Protein AF-A0AAU5J067-F1 (afdb_monomer)

Mean predicted aligned error: 19.92 Å

Nearest PDB structures (foldseek):
  2odu-assembly1_A  TM=4.644E-01  e=1.329E+00  Homo sapiens
  2odv-assembly1_A  TM=4.220E-01  e=1.706E+00  Homo sapiens
  6z6f-assembly1_C  TM=4.581E-01  e=5.580E+00  Saccharomyces cerevisiae S288C

Secondary structure (DSSP, 8-state):
----------------------PPPPPP--PPTT-----PPPS----------------------------------TT-TT-PPPP----------GGG-----------HHHHHHHHHHHHHTTS-HHHHHHHHHHHHTTSHHHHHHHHHHHHHHHHHHHHHHHHHHHHHHHHHHHHHHHTTT---TTHHHHHHHHHHHHHHHHHHHHHHHHHHHT--

Structure (mmCIF, N/CA/C/O backbone):
data_AF-A0AAU5J067-F1
#
_entry.id   AF-A0AAU5J067-F1
#
loop_
_atom_site.group_PDB
_atom_site.id
_atom_site.type_symbol
_atom_site.label_atom_id
_atom_site.label_alt_id
_atom_site.label_comp_id
_atom_site.label_asym_id
_atom_site.label_entity_id
_atom_site.label_seq_id
_atom_site.pdbx_PDB_ins_code
_atom_site.Cartn_x
_atom_site.Cartn_y
_atom_site.Cartn_z
_atom_site.occupancy
_atom_site.B_iso_or_equiv
_atom_site.auth_seq_id
_atom_site.auth_comp_id
_atom_site.auth_asym_id
_atom_site.auth_atom_id
_atom_site.pdbx_PDB_model_num
ATOM 1 N N . MET A 1 1 ? 21.630 74.083 -11.039 1.00 38.56 1 MET A N 1
ATOM 2 C CA . MET A 1 1 ? 22.911 73.346 -11.041 1.00 38.56 1 MET A CA 1
ATOM 3 C C . MET A 1 1 ? 22.807 72.285 -12.134 1.00 38.56 1 MET A C 1
ATOM 5 O O . MET A 1 1 ? 22.030 71.362 -11.968 1.00 38.56 1 MET A O 1
ATOM 9 N N . THR A 1 2 ? 23.184 72.590 -13.380 1.00 40.00 2 THR A N 1
ATOM 10 C CA . THR A 1 2 ? 24.555 72.515 -13.956 1.00 40.00 2 THR A CA 1
ATOM 11 C C . THR A 1 2 ? 25.007 71.088 -14.310 1.00 40.00 2 THR A C 1
ATOM 13 O O . THR A 1 2 ? 25.675 70.440 -13.515 1.00 40.00 2 THR A O 1
ATOM 16 N N . ASN A 1 3 ? 24.707 70.661 -15.545 1.00 40.72 3 ASN A N 1
ATOM 17 C CA . ASN A 1 3 ? 25.615 69.837 -16.375 1.00 40.72 3 ASN A CA 1
ATOM 18 C C . ASN A 1 3 ? 26.847 70.708 -16.749 1.00 40.72 3 ASN A C 1
ATOM 20 O O . ASN A 1 3 ? 26.652 71.932 -16.768 1.00 40.72 3 ASN A O 1
ATOM 24 N N . PRO A 1 4 ? 28.073 70.195 -17.053 1.00 42.50 4 PRO A N 1
ATOM 25 C CA . PRO A 1 4 ? 28.378 69.198 -18.113 1.00 42.50 4 PRO A CA 1
ATOM 26 C C . PRO A 1 4 ? 29.590 68.253 -17.750 1.00 42.50 4 PRO A C 1
ATOM 28 O O .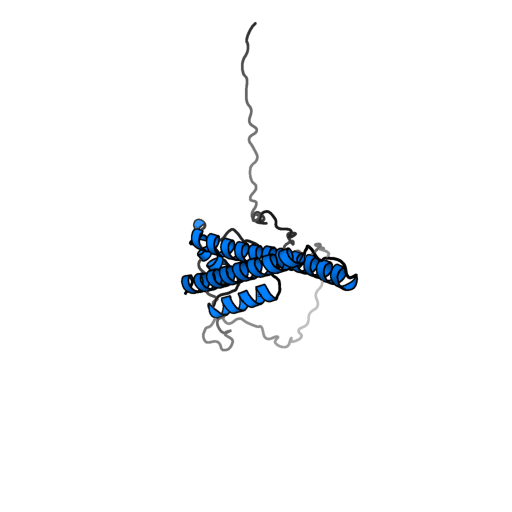 PRO A 1 4 ? 29.769 68.022 -16.563 1.00 42.50 4 PRO A O 1
ATOM 31 N N . LEU A 1 5 ? 30.446 67.627 -18.600 1.00 33.06 5 LEU A N 1
ATOM 32 C CA . LEU A 1 5 ? 30.690 67.612 -20.068 1.00 33.06 5 LEU A CA 1
ATOM 33 C C . LEU A 1 5 ? 31.441 66.323 -20.558 1.00 33.06 5 LEU A C 1
ATOM 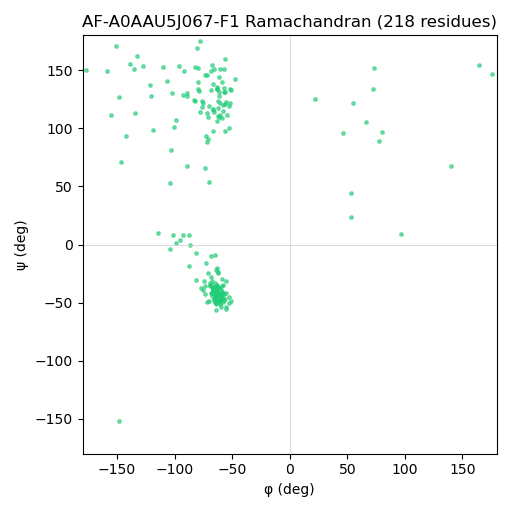35 O O . LEU A 1 5 ? 32.268 65.780 -19.841 1.00 33.06 5 LEU A O 1
ATOM 39 N N . GLN A 1 6 ? 31.160 65.893 -21.800 1.00 37.38 6 GLN A N 1
ATOM 40 C CA . GLN A 1 6 ? 31.963 65.157 -22.824 1.00 37.38 6 GLN A CA 1
ATOM 41 C C . GLN A 1 6 ? 33.211 64.272 -22.504 1.00 37.38 6 GLN A C 1
ATOM 43 O O . GLN A 1 6 ? 34.259 64.758 -22.104 1.00 37.38 6 GLN A O 1
ATOM 48 N N . ASN A 1 7 ? 33.135 63.008 -22.964 1.00 34.06 7 ASN A N 1
ATOM 49 C CA . ASN A 1 7 ? 33.821 62.426 -24.152 1.00 34.06 7 ASN A CA 1
ATOM 50 C C . ASN A 1 7 ? 35.370 62.490 -24.330 1.00 34.06 7 ASN A C 1
ATOM 52 O O . ASN A 1 7 ? 35.912 63.575 -24.508 1.00 34.06 7 ASN A O 1
ATOM 56 N N . ARG A 1 8 ? 36.023 61.313 -24.468 1.00 29.25 8 ARG A N 1
ATOM 57 C CA . ARG A 1 8 ? 37.216 60.913 -25.292 1.00 29.25 8 ARG A CA 1
ATOM 58 C C . ARG A 1 8 ? 37.741 59.562 -24.751 1.00 29.25 8 ARG A C 1
ATOM 60 O O . ARG A 1 8 ? 37.591 59.331 -23.562 1.00 29.25 8 ARG A O 1
ATOM 67 N N . THR A 1 9 ? 38.437 58.644 -25.425 1.00 31.53 9 THR A N 1
ATOM 68 C CA . THR A 1 9 ? 38.798 58.267 -26.809 1.00 31.53 9 THR A CA 1
ATOM 69 C C . THR A 1 9 ? 39.617 56.961 -26.639 1.00 31.53 9 THR A C 1
ATOM 71 O O . THR A 1 9 ? 40.248 56.778 -25.600 1.00 31.53 9 THR A O 1
ATOM 74 N N . THR A 1 10 ? 39.588 56.054 -27.617 1.00 36.59 10 THR A N 1
ATOM 75 C CA . THR A 1 10 ? 40.285 54.744 -27.660 1.00 36.59 10 THR A CA 1
ATOM 76 C C . THR A 1 10 ? 41.821 54.848 -27.466 1.00 36.59 10 THR A C 1
ATOM 78 O O . THR A 1 10 ? 42.371 55.930 -27.686 1.00 36.59 10 THR A O 1
ATOM 81 N N . PRO A 1 11 ? 42.533 53.763 -27.079 1.00 40.25 11 PRO A N 1
ATOM 82 C CA . PRO A 1 11 ? 42.899 52.749 -28.077 1.00 40.25 11 PRO A CA 1
ATOM 83 C C . PRO A 1 11 ? 42.780 51.277 -27.635 1.00 40.25 11 PRO A C 1
ATOM 85 O O . PRO A 1 11 ? 42.864 50.917 -26.463 1.00 40.25 11 PRO A O 1
ATOM 88 N N . GLU A 1 12 ? 42.612 50.444 -28.653 1.00 40.41 12 GLU A N 1
ATOM 89 C CA . GLU A 1 12 ? 42.837 48.999 -28.689 1.00 40.41 12 GLU A CA 1
ATOM 90 C C . GLU A 1 12 ? 44.350 48.688 -28.668 1.00 40.41 12 GLU A C 1
ATOM 92 O O . GLU A 1 12 ? 45.124 49.449 -29.256 1.00 40.41 12 GLU A O 1
ATOM 97 N N . PRO A 1 13 ? 44.794 47.587 -28.037 1.00 41.59 13 PRO A N 1
ATOM 98 C CA . PRO A 1 13 ? 46.050 46.934 -28.365 1.00 41.59 13 PRO A CA 1
ATOM 99 C C . PRO A 1 13 ? 45.775 45.729 -29.275 1.00 41.59 13 PRO A C 1
ATOM 101 O O . PRO A 1 13 ? 45.259 44.704 -28.828 1.00 41.59 13 PRO A O 1
ATOM 104 N N . ASP A 1 14 ? 46.122 45.874 -30.550 1.00 34.81 14 ASP A N 1
ATOM 105 C CA . ASP A 1 14 ? 46.238 44.757 -31.488 1.00 34.81 14 ASP A CA 1
ATOM 106 C C . ASP A 1 14 ? 47.601 44.047 -31.295 1.00 34.81 14 ASP A C 1
ATOM 108 O O . ASP A 1 14 ? 48.483 44.593 -30.625 1.00 34.81 14 ASP A O 1
ATOM 112 N N . HIS A 1 15 ? 47.777 42.869 -31.910 1.00 34.34 15 HIS A N 1
ATOM 113 C CA . HIS A 1 15 ? 48.863 41.887 -31.690 1.00 34.34 15 HIS A CA 1
ATOM 114 C C . HIS A 1 15 ? 48.793 41.104 -30.348 1.00 34.34 15 HIS A C 1
ATOM 116 O O . HIS A 1 15 ? 48.573 41.660 -29.279 1.00 34.34 15 HIS A O 1
ATOM 122 N N . ASP A 1 16 ? 48.963 39.774 -30.318 1.00 31.48 16 ASP A N 1
ATOM 123 C CA . ASP A 1 16 ? 49.884 38.995 -31.157 1.00 31.48 16 ASP A CA 1
ATOM 124 C C . ASP A 1 16 ? 49.351 37.730 -31.857 1.00 31.48 16 ASP A C 1
ATOM 126 O O . ASP A 1 16 ? 48.338 37.120 -31.515 1.00 31.48 16 ASP A O 1
ATOM 130 N N . THR A 1 17 ? 50.129 37.330 -32.866 1.00 41.62 17 THR A N 1
ATOM 131 C CA . THR A 1 17 ? 49.863 36.231 -33.804 1.00 41.62 17 THR A CA 1
ATOM 132 C C . THR A 1 17 ? 50.258 34.862 -33.222 1.00 41.62 17 THR A C 1
ATOM 134 O O . THR A 1 17 ? 51.232 34.751 -32.486 1.00 41.62 17 THR A O 1
ATOM 137 N N . ASN A 1 18 ? 49.594 33.794 -33.680 1.00 41.56 18 ASN A N 1
ATOM 138 C CA . ASN A 1 18 ? 49.980 32.378 -33.541 1.00 41.56 18 ASN A CA 1
ATOM 139 C C . ASN A 1 18 ? 49.996 31.760 -32.127 1.00 41.56 18 ASN A C 1
ATOM 141 O O . ASN A 1 18 ? 50.973 31.809 -31.383 1.00 41.56 18 ASN A O 1
ATOM 145 N N . SER A 1 19 ? 48.983 30.934 -31.859 1.00 35.19 19 SER A N 1
ATOM 146 C CA . SER A 1 19 ? 49.145 29.744 -31.016 1.00 35.19 19 SER A CA 1
ATOM 147 C C . SER A 1 19 ? 48.314 28.588 -31.562 1.00 35.19 19 SER A C 1
ATOM 149 O O . SER A 1 19 ? 47.139 28.421 -31.237 1.00 35.19 19 SER A O 1
ATOM 151 N N . ILE A 1 20 ? 48.953 27.762 -32.395 1.00 47.00 20 ILE A N 1
ATOM 152 C CA . ILE A 1 20 ? 48.431 26.446 -32.774 1.00 47.00 20 ILE A CA 1
ATOM 153 C C . ILE A 1 20 ? 48.564 25.543 -31.543 1.00 47.00 20 ILE A C 1
ATOM 155 O O . ILE A 1 20 ? 49.570 24.863 -31.361 1.00 47.00 20 ILE A O 1
ATOM 159 N N . SER A 1 21 ? 47.552 25.548 -30.678 1.00 39.72 21 SER A N 1
ATOM 160 C CA . SER A 1 21 ? 47.453 24.581 -29.588 1.00 39.72 21 SER A CA 1
ATOM 161 C C . SER A 1 21 ? 46.468 23.487 -29.974 1.00 39.72 21 SER A C 1
ATOM 163 O O . SER A 1 21 ? 45.253 23.654 -29.874 1.00 39.72 21 SER A O 1
ATOM 165 N N . GLY A 1 22 ? 47.005 22.336 -30.385 1.00 47.91 22 GLY A N 1
ATOM 166 C CA . GLY A 1 22 ? 46.276 21.066 -30.435 1.00 47.91 22 GLY A CA 1
ATOM 167 C C . GLY A 1 22 ? 45.979 20.541 -29.025 1.00 47.91 22 GLY A C 1
ATOM 168 O O . GLY A 1 22 ? 46.360 19.426 -28.682 1.00 47.91 22 GLY A O 1
ATOM 169 N N . GLY A 1 23 ? 45.356 21.368 -28.184 1.00 37.53 23 GLY A N 1
ATOM 170 C CA . GLY A 1 23 ? 45.014 21.047 -26.806 1.00 37.53 23 GLY A CA 1
ATOM 171 C C . GLY A 1 23 ? 43.704 20.271 -26.734 1.00 37.53 23 GLY A C 1
ATOM 172 O O . GLY A 1 23 ? 42.667 20.740 -27.203 1.00 37.53 23 GLY A O 1
ATOM 173 N N . ALA A 1 24 ? 43.731 19.089 -26.117 1.00 39.72 24 ALA A N 1
ATOM 174 C CA . ALA A 1 24 ? 42.526 18.304 -25.881 1.00 39.72 24 ALA A CA 1
ATOM 175 C C . ALA A 1 24 ? 41.504 19.109 -25.055 1.00 39.72 24 ALA A C 1
ATOM 177 O O . ALA A 1 24 ? 41.775 19.513 -23.921 1.00 39.72 24 ALA A O 1
ATOM 178 N N . SER A 1 25 ? 40.311 19.330 -25.612 1.00 47.97 25 SER A N 1
ATOM 179 C CA . SER A 1 25 ? 39.237 20.040 -24.918 1.00 47.97 25 SER A CA 1
ATOM 180 C C . SER A 1 25 ? 38.742 19.219 -23.726 1.00 47.97 25 SER A C 1
ATOM 182 O O . SER A 1 25 ? 38.173 18.137 -23.905 1.00 47.97 25 SER A O 1
ATOM 184 N N . TRP A 1 26 ? 38.910 19.741 -22.512 1.00 38.22 26 TRP A N 1
ATOM 185 C CA . TRP A 1 26 ? 38.398 19.102 -21.304 1.00 38.22 26 TRP A CA 1
ATOM 186 C C . TRP A 1 26 ? 36.869 19.003 -21.356 1.00 38.22 26 TRP A C 1
ATOM 188 O O . TRP A 1 26 ? 36.164 20.006 -21.487 1.00 38.22 26 TRP A O 1
ATOM 198 N N . CYS A 1 27 ? 36.336 17.787 -21.224 1.00 41.62 27 CYS A N 1
ATOM 199 C CA . CYS A 1 27 ? 34.901 17.601 -21.049 1.00 41.62 27 CYS A CA 1
ATOM 200 C C . CYS A 1 27 ? 34.491 18.112 -19.663 1.00 41.62 27 CYS A C 1
ATOM 202 O O . CYS A 1 27 ? 34.952 17.602 -18.645 1.00 41.62 27 CYS A O 1
ATOM 204 N N . LYS A 1 28 ? 33.602 19.110 -19.639 1.00 40.91 28 LYS A N 1
ATOM 205 C CA . LYS A 1 28 ? 33.027 19.696 -18.421 1.00 40.91 28 LYS A CA 1
ATOM 206 C C . LYS A 1 28 ? 32.442 18.597 -17.524 1.00 40.91 28 LYS A C 1
ATOM 208 O O . LYS A 1 28 ? 31.554 17.865 -17.957 1.00 40.91 28 LYS A O 1
ATOM 213 N N . SER A 1 29 ? 32.932 18.496 -16.290 1.00 47.94 29 SER A N 1
ATOM 214 C CA . SER A 1 29 ? 32.553 17.463 -15.322 1.00 47.94 29 SER A CA 1
ATOM 215 C C . SER A 1 29 ? 31.049 17.499 -15.025 1.00 47.94 29 SER A C 1
ATOM 217 O O . SER A 1 29 ? 30.571 18.417 -14.362 1.00 47.94 29 SER A O 1
ATOM 219 N N . ILE A 1 30 ? 30.292 16.500 -15.491 1.00 51.81 30 ILE A N 1
ATOM 220 C CA . ILE A 1 30 ? 28.853 16.377 -15.204 1.00 51.81 30 ILE A CA 1
ATOM 221 C C . ILE A 1 30 ? 28.664 15.565 -13.917 1.00 51.81 30 ILE A C 1
ATOM 223 O O . ILE A 1 30 ? 28.163 14.443 -13.932 1.00 51.81 30 ILE A O 1
ATOM 227 N N . ALA A 1 31 ? 29.078 16.136 -12.786 1.00 50.53 31 ALA A N 1
ATOM 228 C CA . ALA A 1 31 ? 28.563 15.693 -11.496 1.00 50.53 31 ALA A CA 1
ATOM 229 C C . ALA A 1 31 ? 27.130 16.246 -11.355 1.00 50.53 31 ALA A C 1
ATOM 231 O O . ALA A 1 31 ? 26.953 17.463 -11.463 1.00 50.53 31 ALA A O 1
ATOM 232 N N . PRO A 1 32 ? 26.092 15.411 -11.161 1.00 49.91 32 PRO A N 1
ATOM 233 C CA . PRO A 1 32 ? 24.756 15.926 -10.894 1.00 49.91 32 PRO A CA 1
ATOM 234 C C . PRO A 1 32 ? 24.729 16.654 -9.542 1.00 49.91 32 PRO A C 1
ATOM 236 O O . PRO A 1 32 ? 25.484 16.317 -8.625 1.00 49.91 32 PRO A O 1
ATOM 239 N N . VAL A 1 33 ? 23.846 17.648 -9.415 1.00 46.59 33 VAL A N 1
ATOM 240 C CA . VAL A 1 33 ? 23.614 18.365 -8.152 1.00 46.59 33 VAL A CA 1
ATOM 241 C C . VAL A 1 33 ? 23.239 17.345 -7.071 1.00 46.59 33 VAL A C 1
ATOM 243 O O . VAL A 1 33 ? 22.271 16.607 -7.235 1.00 46.59 33 VAL A O 1
ATOM 246 N N . GLY A 1 34 ? 24.029 17.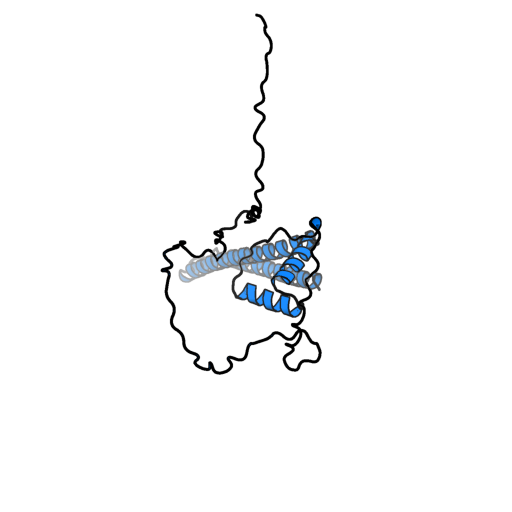284 -5.994 1.00 49.56 34 GLY A N 1
ATOM 247 C CA . GLY A 1 34 ? 23.885 16.290 -4.920 1.00 49.56 34 GLY A CA 1
ATOM 248 C C . GLY A 1 34 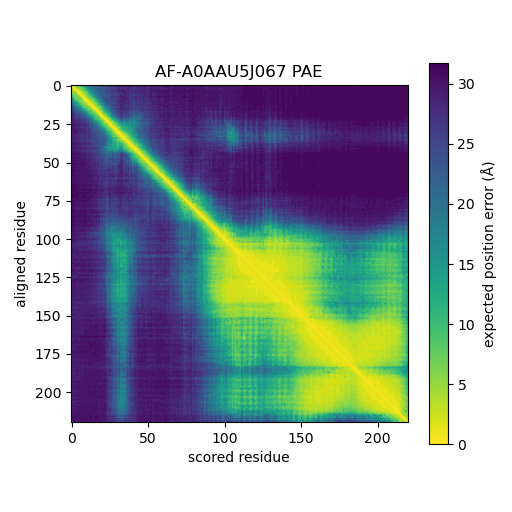? 24.784 15.047 -5.027 1.00 49.56 34 GLY A C 1
ATOM 249 O O . GLY A 1 34 ? 24.586 14.104 -4.266 1.00 49.56 34 GLY A O 1
ATOM 250 N N . SER A 1 35 ? 25.760 15.009 -5.943 1.00 49.44 35 SER A N 1
ATOM 251 C CA . SER A 1 35 ? 26.727 13.903 -6.032 1.00 49.44 35 SER A CA 1
ATOM 252 C C . SER A 1 35 ? 27.976 14.129 -5.172 1.00 49.44 35 SER A C 1
ATOM 254 O O . SER A 1 35 ? 28.665 15.135 -5.319 1.00 49.44 35 SER A O 1
ATOM 256 N N . ASN A 1 36 ? 28.316 13.147 -4.331 1.00 52.38 36 ASN A N 1
ATOM 257 C CA . ASN A 1 36 ? 29.467 13.190 -3.413 1.00 52.38 36 ASN A CA 1
ATOM 258 C C . ASN A 1 36 ? 30.746 12.569 -4.021 1.00 52.38 36 ASN A C 1
ATOM 260 O O . ASN A 1 36 ? 31.713 12.319 -3.303 1.00 52.38 36 ASN A O 1
ATOM 264 N N . ALA A 1 37 ? 30.736 12.222 -5.310 1.00 48.62 37 ALA A N 1
ATOM 265 C CA . ALA A 1 37 ? 31.830 11.494 -5.946 1.00 48.62 37 ALA A CA 1
ATOM 266 C C . ALA A 1 37 ? 33.012 12.424 -6.273 1.00 48.62 37 ALA A C 1
ATOM 268 O O . ALA A 1 37 ? 32.911 13.286 -7.146 1.00 48.62 37 ALA A O 1
ATOM 269 N N . LEU A 1 38 ? 34.150 12.207 -5.607 1.00 42.06 38 LEU A N 1
ATOM 270 C CA . LEU A 1 38 ? 35.435 12.786 -6.003 1.00 42.06 38 LEU A CA 1
ATOM 271 C C . LEU A 1 38 ? 35.810 12.291 -7.407 1.00 42.06 38 LEU A C 1
ATOM 273 O O . LEU A 1 38 ? 35.831 11.088 -7.663 1.00 42.06 38 LEU A O 1
ATOM 277 N N . ALA A 1 39 ? 36.120 13.218 -8.313 1.00 46.31 39 ALA A N 1
ATOM 278 C CA . ALA A 1 39 ? 36.578 12.879 -9.653 1.00 46.31 39 ALA A CA 1
ATOM 279 C C . ALA A 1 39 ? 37.998 12.293 -9.593 1.00 46.31 39 ALA A C 1
ATOM 281 O O . ALA A 1 39 ? 38.959 13.008 -9.312 1.00 46.31 39 ALA A O 1
ATOM 282 N N . SER A 1 40 ? 38.138 10.994 -9.861 1.00 39.78 40 SER A N 1
ATOM 283 C CA . SER A 1 40 ? 39.449 10.355 -10.001 1.00 39.78 40 SER A CA 1
ATOM 284 C C . SER A 1 40 ? 40.160 10.860 -11.268 1.00 39.78 40 SER A C 1
ATOM 286 O O . SER A 1 40 ? 39.533 10.881 -12.332 1.00 39.78 40 SER A O 1
ATOM 288 N N . PRO A 1 41 ? 41.453 11.236 -11.205 1.00 41.06 41 PRO A N 1
ATOM 289 C CA . PRO A 1 41 ? 42.240 11.531 -12.400 1.00 41.06 41 PRO A CA 1
ATOM 290 C C . PRO A 1 41 ? 42.341 10.310 -13.323 1.00 41.06 41 PRO A C 1
ATOM 292 O O . PRO A 1 41 ? 42.319 9.168 -12.860 1.00 41.06 41 PRO A O 1
ATOM 295 N N . ALA A 1 42 ? 42.484 10.544 -14.628 1.00 36.62 42 ALA A N 1
ATOM 296 C CA . ALA A 1 42 ? 42.674 9.466 -15.595 1.00 36.62 42 ALA A CA 1
ATOM 297 C C . ALA A 1 42 ? 43.994 8.706 -15.320 1.00 36.62 42 ALA A C 1
ATOM 299 O O . ALA A 1 42 ? 45.029 9.347 -15.117 1.00 36.62 42 ALA A O 1
ATOM 300 N N . PRO A 1 43 ? 43.995 7.360 -15.321 1.00 37.72 43 PRO A N 1
ATOM 301 C CA . PRO A 1 43 ? 45.205 6.585 -15.074 1.00 37.72 43 PRO A CA 1
ATOM 302 C C . PRO A 1 43 ? 46.114 6.597 -16.309 1.00 37.72 43 PRO A C 1
ATOM 304 O O . PRO A 1 43 ? 45.734 6.084 -17.360 1.00 37.72 43 PRO A O 1
ATOM 307 N N . GLY A 1 44 ? 47.327 7.144 -16.174 1.00 43.41 44 GLY A N 1
ATOM 308 C CA . GLY A 1 44 ? 48.365 7.029 -17.206 1.00 43.41 44 GLY A CA 1
ATOM 309 C C . GLY A 1 44 ? 49.210 8.278 -17.452 1.00 43.41 44 GLY A C 1
ATOM 310 O O . GLY A 1 44 ? 49.173 8.825 -18.548 1.00 43.41 44 GLY A O 1
ATOM 311 N N . VAL A 1 45 ? 50.036 8.679 -16.480 1.00 34.94 45 VAL A N 1
ATOM 312 C CA . VAL A 1 45 ? 51.267 9.445 -16.752 1.00 34.94 45 VAL A CA 1
ATOM 313 C C . VAL A 1 45 ? 52.393 8.829 -15.924 1.00 34.94 45 VAL A C 1
ATOM 315 O O . VAL A 1 45 ? 52.353 8.863 -14.695 1.00 34.94 45 VAL A O 1
ATOM 318 N N . ALA A 1 46 ? 53.373 8.223 -16.597 1.00 39.59 46 ALA A N 1
ATOM 319 C CA . ALA A 1 46 ? 54.592 7.733 -15.960 1.00 39.59 46 ALA A CA 1
ATOM 320 C C . ALA A 1 46 ? 55.507 8.913 -15.588 1.00 39.59 46 ALA A C 1
ATOM 322 O O . ALA A 1 46 ? 55.533 9.933 -16.277 1.00 39.59 46 ALA A O 1
ATOM 323 N N . GLY A 1 47 ? 56.229 8.792 -14.476 1.00 33.88 47 GLY A N 1
ATOM 324 C CA . GLY A 1 47 ? 57.015 9.892 -13.921 1.00 33.88 47 GLY A CA 1
ATOM 325 C C . GLY A 1 47 ? 58.364 10.133 -14.607 1.00 33.88 47 GLY A C 1
ATOM 326 O O . GLY A 1 47 ? 59.008 9.199 -15.071 1.00 33.88 47 GLY A O 1
ATOM 327 N N . ALA A 1 48 ? 58.795 11.396 -14.543 1.00 34.47 48 ALA A N 1
ATOM 328 C CA . ALA A 1 48 ? 60.174 11.891 -14.620 1.00 34.47 48 ALA A CA 1
ATOM 329 C C . ALA A 1 48 ? 61.086 11.335 -15.733 1.00 34.47 48 ALA A C 1
ATOM 331 O O . ALA A 1 48 ? 61.827 10.368 -15.553 1.00 34.47 48 ALA A O 1
ATOM 332 N N . ASP A 1 49 ? 61.134 12.096 -16.823 1.00 37.22 49 ASP A N 1
ATOM 333 C CA . ASP A 1 49 ? 62.166 12.037 -17.852 1.00 37.22 49 ASP A CA 1
ATOM 334 C C . ASP A 1 49 ? 63.594 12.133 -17.264 1.00 37.22 49 ASP A C 1
ATOM 336 O O . ASP A 1 49 ? 63.880 12.975 -16.403 1.00 37.22 49 ASP A O 1
ATOM 340 N N . ARG A 1 50 ? 64.500 11.261 -17.723 1.00 36.06 50 ARG A N 1
ATOM 341 C CA . ARG A 1 50 ? 65.930 11.249 -17.361 1.00 36.06 50 ARG A CA 1
ATOM 342 C C . ARG A 1 50 ? 66.792 10.772 -18.529 1.00 36.06 50 ARG A C 1
ATOM 344 O O . ARG A 1 50 ? 67.412 9.710 -18.477 1.00 36.06 50 ARG A O 1
ATOM 351 N N . HIS A 1 51 ? 66.913 11.603 -19.558 1.00 35.66 51 HIS A N 1
ATOM 352 C CA . HIS A 1 51 ? 68.002 11.476 -20.525 1.00 35.66 51 HIS A CA 1
ATOM 353 C C . HIS A 1 51 ? 69.378 11.492 -19.828 1.00 35.66 51 HIS A C 1
ATOM 355 O O . HIS A 1 51 ? 69.737 12.475 -19.172 1.00 35.66 51 HIS A O 1
ATOM 361 N N . ARG A 1 52 ? 70.197 10.445 -20.017 1.00 34.38 52 ARG A N 1
ATOM 362 C CA . ARG A 1 52 ? 71.650 10.524 -19.789 1.00 34.38 52 ARG A CA 1
ATOM 363 C C . ARG A 1 52 ? 72.447 9.487 -20.589 1.00 34.38 52 ARG A C 1
ATOM 365 O O . ARG A 1 52 ? 72.480 8.323 -20.222 1.00 34.38 52 ARG A O 1
ATOM 372 N N . GLY A 1 53 ? 73.204 9.988 -21.566 1.00 33.34 53 GLY A N 1
ATOM 373 C CA . GLY A 1 53 ? 74.533 9.473 -21.915 1.00 33.34 53 GLY A CA 1
ATOM 374 C C . GLY A 1 53 ? 74.607 8.221 -22.790 1.00 33.34 53 GLY A C 1
ATOM 375 O O . GLY A 1 53 ? 74.668 7.109 -22.281 1.00 33.34 53 GLY A O 1
ATOM 376 N N . ALA A 1 54 ? 74.783 8.425 -24.095 1.00 38.56 54 ALA A N 1
ATOM 377 C CA . ALA A 1 54 ? 75.512 7.469 -24.925 1.00 38.56 54 ALA A CA 1
ATOM 378 C C . ALA A 1 54 ? 77.032 7.671 -24.744 1.00 38.56 54 ALA A C 1
ATOM 380 O O . ALA A 1 54 ? 77.481 8.821 -24.729 1.00 38.56 54 ALA A O 1
ATOM 381 N N . PRO A 1 55 ? 77.837 6.600 -24.667 1.00 38.06 55 PRO A N 1
ATOM 382 C CA . PRO A 1 55 ? 79.239 6.618 -25.059 1.00 38.06 55 PRO A CA 1
ATOM 383 C C . PRO A 1 55 ? 79.413 6.093 -26.497 1.00 38.06 55 PRO A C 1
ATOM 385 O O . PRO A 1 55 ? 78.604 5.323 -27.010 1.00 38.06 55 PRO A O 1
ATOM 388 N N . ILE A 1 56 ? 80.478 6.547 -27.154 1.00 33.59 56 ILE A N 1
ATOM 389 C CA . ILE A 1 56 ? 80.808 6.307 -28.568 1.00 33.59 56 ILE A CA 1
ATOM 390 C C . ILE A 1 56 ? 82.029 5.371 -28.659 1.00 33.59 56 ILE A C 1
ATOM 392 O O . ILE A 1 56 ? 82.900 5.465 -27.795 1.00 33.59 56 ILE A O 1
ATOM 396 N N . ARG A 1 57 ? 82.141 4.609 -29.770 1.00 29.88 57 ARG A N 1
ATOM 397 C CA . ARG A 1 57 ? 83.313 3.805 -30.225 1.00 29.88 57 ARG A CA 1
ATOM 398 C C . ARG A 1 57 ? 83.597 2.507 -29.423 1.00 29.88 57 ARG A C 1
ATOM 400 O O . ARG A 1 57 ? 83.266 2.434 -28.250 1.00 29.88 57 ARG A O 1
ATOM 407 N N . GLN A 1 58 ? 84.195 1.448 -29.991 1.00 31.48 58 GLN A N 1
ATOM 408 C CA . GLN A 1 58 ? 84.779 1.259 -31.336 1.00 31.48 58 GLN A CA 1
ATOM 409 C C . GLN A 1 58 ? 84.712 -0.213 -31.810 1.00 31.48 58 GLN A C 1
ATOM 411 O O . GLN A 1 58 ? 84.376 -1.101 -31.036 1.00 31.48 58 GLN A O 1
ATOM 416 N N . ASP A 1 59 ? 85.050 -0.423 -33.082 1.00 37.34 59 ASP A N 1
ATOM 417 C CA . ASP A 1 59 ? 84.995 -1.658 -33.881 1.00 37.34 59 ASP A CA 1
ATOM 418 C C . ASP A 1 59 ? 85.577 -2.940 -33.246 1.00 37.34 59 ASP A C 1
ATOM 420 O O . ASP A 1 59 ? 86.669 -2.926 -32.678 1.00 37.34 59 ASP A O 1
ATOM 424 N N . ALA A 1 60 ? 84.917 -4.078 -33.498 1.00 35.88 60 ALA A N 1
ATOM 425 C CA . ALA A 1 60 ? 85.547 -5.400 -33.538 1.00 35.88 60 ALA A CA 1
ATOM 426 C C . ALA A 1 60 ? 84.831 -6.307 -34.557 1.00 35.88 60 ALA A C 1
ATOM 428 O O . ALA A 1 60 ? 83.611 -6.465 -34.532 1.00 35.88 60 ALA A O 1
ATOM 429 N N . THR A 1 61 ? 85.606 -6.886 -35.470 1.00 42.19 61 THR A N 1
ATOM 430 C CA . THR A 1 61 ? 85.178 -7.871 -36.470 1.00 42.19 61 THR A CA 1
ATOM 431 C C . THR A 1 61 ? 85.067 -9.268 -35.865 1.00 42.19 61 THR A C 1
ATOM 433 O O . THR A 1 61 ? 86.031 -9.697 -35.245 1.00 42.19 61 THR A O 1
ATOM 436 N N . GLU A 1 62 ? 83.980 -9.996 -36.135 1.00 35.25 62 GLU A N 1
ATOM 437 C CA . GLU A 1 62 ? 83.978 -11.386 -36.645 1.00 35.25 62 GLU A CA 1
ATOM 438 C C . GLU A 1 62 ? 82.545 -11.935 -36.729 1.00 35.25 62 GLU A C 1
ATOM 440 O O . GLU A 1 62 ? 81.666 -11.563 -35.953 1.00 35.25 62 GLU A O 1
ATOM 445 N N . GLY A 1 63 ? 82.289 -12.797 -37.717 1.00 41.31 63 GLY A N 1
ATOM 446 C CA . GLY A 1 63 ? 80.975 -13.400 -37.921 1.00 41.31 63 GLY A CA 1
ATOM 447 C C . GLY A 1 63 ? 80.752 -14.603 -37.006 1.00 41.31 63 GLY A C 1
ATOM 448 O O . GLY A 1 63 ? 81.496 -15.577 -37.078 1.00 41.31 63 GLY A O 1
ATOM 449 N N . GLY A 1 64 ? 79.684 -14.565 -36.212 1.00 29.92 64 GLY A N 1
ATOM 450 C CA . GLY A 1 64 ? 79.105 -15.734 -35.552 1.00 29.92 64 GLY A CA 1
ATOM 451 C C . GLY A 1 64 ? 77.655 -15.896 -35.996 1.00 29.92 64 GLY A C 1
ATOM 452 O O . GLY A 1 64 ? 76.889 -14.935 -35.943 1.00 29.92 64 GLY A O 1
ATOM 453 N N . SER A 1 65 ? 77.278 -17.087 -36.462 1.00 39.78 65 SER A N 1
ATOM 454 C CA . SER A 1 65 ? 75.918 -17.354 -36.937 1.00 39.78 65 SER A CA 1
ATOM 455 C C . SER A 1 65 ? 74.914 -17.264 -35.788 1.00 39.78 65 SER A C 1
ATOM 457 O O . SER A 1 65 ? 74.929 -18.104 -34.887 1.00 39.78 65 SER A O 1
ATOM 459 N N . HIS A 1 66 ? 74.013 -16.284 -35.840 1.00 38.09 66 HIS A N 1
ATOM 460 C CA . HIS A 1 66 ? 72.801 -16.328 -35.028 1.00 38.09 66 HIS A CA 1
ATOM 461 C C . HIS A 1 66 ? 71.925 -17.491 -35.534 1.00 38.09 66 HIS A C 1
ATOM 463 O O . HIS A 1 66 ? 71.827 -17.670 -36.752 1.00 38.09 66 HIS A O 1
ATOM 469 N N . PRO A 1 67 ? 71.296 -18.297 -34.660 1.00 40.72 67 PRO A N 1
ATOM 470 C CA . PRO A 1 67 ? 70.179 -19.126 -35.098 1.00 40.72 67 PRO A CA 1
ATOM 471 C C . PRO A 1 67 ? 69.063 -18.204 -35.604 1.00 40.72 67 PRO A C 1
ATOM 473 O O . PRO A 1 67 ? 68.875 -17.128 -35.032 1.00 40.72 67 PRO A O 1
ATOM 476 N N . ASP A 1 68 ? 68.335 -18.622 -36.645 1.00 38.34 68 ASP A N 1
ATOM 477 C CA . ASP A 1 68 ? 67.180 -17.881 -37.169 1.00 38.34 68 ASP A CA 1
ATOM 478 C C . ASP A 1 68 ? 66.148 -17.661 -36.051 1.00 38.34 68 ASP A C 1
ATOM 480 O O . ASP A 1 68 ? 65.323 -18.526 -35.737 1.00 38.34 68 ASP A O 1
ATOM 484 N N . GLU A 1 69 ? 66.187 -16.475 -35.447 1.00 40.38 69 GLU A N 1
ATOM 485 C CA . GLU A 1 69 ? 65.066 -15.927 -34.704 1.00 40.38 69 GLU A CA 1
ATOM 486 C C . GLU A 1 69 ? 63.977 -15.663 -35.735 1.00 40.38 69 GLU A C 1
ATOM 488 O O . GLU A 1 69 ? 64.027 -14.669 -36.454 1.00 40.38 69 GLU A O 1
ATOM 493 N N . GLY A 1 70 ? 63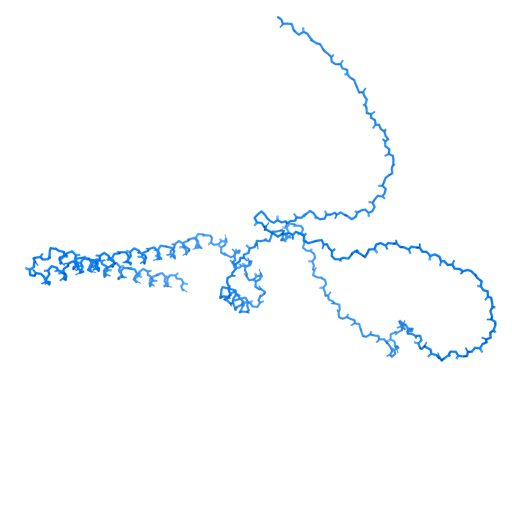.038 -16.606 -35.853 1.00 42.50 70 GLY A N 1
ATOM 494 C CA . GLY A 1 70 ? 61.989 -16.569 -36.862 1.00 42.50 70 GLY A CA 1
ATOM 495 C C . GLY A 1 70 ? 61.238 -15.245 -36.824 1.00 42.50 70 GLY A C 1
ATOM 496 O O . GLY A 1 70 ? 60.359 -15.050 -35.981 1.00 42.50 70 GLY A O 1
ATOM 497 N N . GLU A 1 71 ? 61.590 -14.346 -37.747 1.00 44.28 71 GLU A N 1
ATOM 498 C CA . GLU A 1 71 ? 60.933 -13.061 -37.910 1.00 44.28 71 GLU A CA 1
ATOM 499 C C . GLU A 1 71 ? 59.437 -13.321 -38.052 1.00 44.28 71 GLU A C 1
ATOM 501 O O . GLU A 1 71 ? 59.004 -14.004 -38.979 1.00 44.28 71 GLU A O 1
ATOM 506 N N . SER A 1 72 ? 58.627 -12.781 -37.143 1.00 49.91 72 SER A N 1
ATOM 507 C CA . SER A 1 72 ? 57.169 -12.867 -37.237 1.00 49.91 72 SER A CA 1
ATOM 508 C C . SER A 1 72 ? 56.664 -11.919 -38.333 1.00 49.91 72 SER A C 1
ATOM 510 O O . SER A 1 72 ? 55.972 -10.936 -38.054 1.00 49.91 72 SER A O 1
ATOM 512 N N . HIS A 1 73 ? 57.016 -12.196 -39.589 1.00 54.94 73 HIS A N 1
ATOM 513 C CA . HIS A 1 73 ? 56.540 -11.461 -40.749 1.00 54.94 73 HIS A CA 1
ATOM 514 C C . HIS A 1 73 ? 55.018 -11.613 -40.862 1.00 54.94 73 HIS A C 1
ATOM 516 O O . HIS A 1 73 ? 54.494 -12.684 -41.170 1.00 54.94 73 HIS A O 1
ATOM 522 N N . SER A 1 74 ? 54.283 -10.523 -40.614 1.00 55.56 74 SER A N 1
ATOM 523 C CA . SER A 1 74 ? 52.830 -10.502 -40.777 1.00 55.56 74 SER A CA 1
ATOM 524 C C . SER A 1 74 ? 52.480 -10.549 -42.264 1.00 55.56 74 SER A C 1
ATOM 526 O O . SER A 1 74 ? 52.384 -9.523 -42.939 1.00 55.56 74 SER A O 1
ATOM 528 N N . CYS A 1 75 ? 52.302 -11.757 -42.789 1.00 59.03 75 CYS A N 1
ATOM 529 C CA . CYS A 1 75 ? 51.876 -11.987 -44.158 1.00 59.03 75 CYS A CA 1
ATOM 530 C C . CYS A 1 75 ? 50.473 -11.395 -44.394 1.00 59.03 75 CYS A C 1
ATOM 532 O O . CYS A 1 75 ? 49.484 -11.834 -43.809 1.00 59.03 75 CYS A O 1
ATOM 534 N N . HIS A 1 76 ? 50.367 -10.415 -45.294 1.00 58.88 76 HIS A N 1
ATOM 535 C CA . HIS A 1 76 ? 49.081 -9.840 -45.716 1.00 58.88 76 HIS A CA 1
ATOM 536 C C . HIS A 1 76 ? 48.430 -10.592 -46.894 1.00 58.88 76 HIS A C 1
ATOM 538 O O . HIS A 1 76 ? 47.434 -10.128 -47.443 1.00 58.88 76 HIS A O 1
ATOM 544 N N . SER A 1 77 ? 48.978 -11.747 -47.290 1.00 64.25 77 SER A N 1
ATOM 545 C CA . SER A 1 77 ? 48.369 -12.621 -48.298 1.00 64.25 77 SER A CA 1
ATOM 546 C C . SER A 1 77 ? 47.232 -13.439 -47.684 1.00 64.25 77 SER A C 1
ATOM 548 O O . SER A 1 77 ? 47.411 -14.055 -46.632 1.00 64.25 77 SER A O 1
ATOM 550 N N . THR A 1 78 ? 46.079 -13.467 -48.355 1.00 59.41 78 THR A N 1
ATOM 551 C CA . THR A 1 78 ? 44.868 -14.190 -47.923 1.00 59.41 78 THR A CA 1
ATOM 552 C C . THR A 1 78 ? 45.060 -15.698 -47.836 1.00 59.41 78 THR A C 1
ATOM 554 O O . THR A 1 78 ? 44.370 -16.356 -47.063 1.00 59.41 78 THR A O 1
ATOM 557 N N . ASP A 1 79 ? 46.017 -16.224 -48.596 1.00 59.53 79 ASP A N 1
ATOM 558 C CA . ASP A 1 79 ? 46.208 -17.661 -48.799 1.00 59.53 79 ASP A CA 1
ATOM 559 C C . ASP A 1 79 ? 47.358 -18.206 -47.931 1.00 59.53 79 ASP A C 1
ATOM 561 O O . ASP A 1 79 ? 47.795 -19.346 -48.084 1.00 59.53 79 ASP A O 1
ATOM 565 N N . CYS A 1 80 ? 47.890 -17.383 -47.021 1.00 66.69 80 CYS A N 1
ATOM 566 C CA . CYS A 1 80 ? 49.005 -17.755 -46.165 1.00 66.69 80 CYS A CA 1
ATOM 567 C C . CYS A 1 80 ? 48.516 -18.415 -44.868 1.00 66.69 80 CYS A C 1
ATOM 569 O O . CYS A 1 80 ? 47.688 -17.866 -44.143 1.00 66.69 80 CYS A O 1
ATOM 571 N N . THR A 1 81 ? 49.082 -19.571 -44.520 1.00 60.19 81 THR A N 1
ATOM 572 C CA . THR A 1 81 ? 48.696 -20.384 -43.349 1.00 60.19 81 THR A CA 1
ATOM 573 C C . THR A 1 81 ? 48.944 -19.721 -41.989 1.00 60.19 81 THR A C 1
ATOM 575 O O . THR A 1 81 ? 48.478 -20.230 -40.974 1.00 60.19 81 THR A O 1
ATOM 578 N N . HIS A 1 82 ? 49.642 -18.582 -41.955 1.00 61.38 82 HIS A N 1
ATOM 579 C CA . HIS A 1 82 ? 49.848 -17.757 -40.758 1.00 61.38 82 HIS A CA 1
ATOM 580 C C . HIS A 1 82 ? 48.838 -16.598 -40.631 1.00 61.38 82 HIS A C 1
ATOM 582 O O . HIS A 1 82 ? 48.933 -15.794 -39.701 1.00 61.38 82 HIS A O 1
ATOM 588 N N . ALA A 1 83 ? 47.854 -16.500 -41.534 1.00 58.59 83 ALA A N 1
ATOM 589 C CA . ALA A 1 83 ? 46.813 -15.480 -41.479 1.00 58.59 83 ALA A CA 1
ATOM 590 C C . ALA A 1 83 ? 45.988 -15.596 -40.183 1.00 58.59 83 ALA A C 1
ATOM 592 O O . ALA A 1 83 ? 45.222 -16.537 -39.972 1.00 58.59 83 ALA A O 1
ATOM 593 N N . THR A 1 84 ? 46.134 -14.604 -39.302 1.00 60.22 84 THR A N 1
ATOM 594 C CA . THR A 1 84 ? 45.344 -14.511 -38.067 1.00 60.22 84 THR A CA 1
ATOM 595 C C . THR A 1 84 ? 43.857 -14.376 -38.423 1.00 60.22 84 THR A C 1
ATOM 597 O O . THR A 1 84 ? 43.529 -13.513 -39.243 1.00 60.22 84 THR A O 1
ATOM 600 N N . PRO A 1 85 ? 42.938 -15.158 -37.821 1.00 70.25 85 PRO A N 1
ATOM 601 C CA . PRO A 1 85 ? 41.519 -15.064 -38.150 1.00 70.25 85 PRO A CA 1
ATOM 602 C C . PRO A 1 85 ? 40.991 -13.643 -37.893 1.00 70.25 85 PRO A C 1
ATOM 604 O O . PRO A 1 85 ? 41.361 -13.021 -36.887 1.00 70.25 85 PRO A O 1
ATOM 607 N N . PRO A 1 86 ? 40.124 -13.107 -38.774 1.00 64.00 86 PRO A N 1
ATOM 608 C CA . PRO A 1 86 ? 39.619 -11.749 -38.640 1.00 64.00 86 PRO A CA 1
ATOM 609 C C . PRO A 1 86 ? 38.855 -11.607 -37.323 1.00 64.00 86 PRO A C 1
ATOM 611 O O . PRO A 1 86 ? 37.878 -12.312 -37.063 1.00 64.00 86 PRO A O 1
ATOM 614 N N . LYS A 1 87 ? 39.310 -10.677 -36.477 1.00 66.31 87 LYS A N 1
ATOM 615 C CA . LYS A 1 87 ? 38.656 -10.363 -35.202 1.00 66.31 87 LYS A CA 1
ATOM 616 C C . LYS A 1 87 ? 37.208 -9.967 -35.483 1.00 66.31 87 LYS A C 1
ATOM 618 O O . LYS A 1 87 ? 36.960 -9.116 -36.335 1.00 66.31 87 LYS A O 1
ATOM 623 N N . SER A 1 88 ? 36.261 -10.551 -34.749 1.00 67.25 88 SER A N 1
ATOM 624 C CA . SER A 1 88 ? 34.840 -10.224 -34.884 1.00 67.25 88 SER A CA 1
ATOM 625 C C . SER A 1 88 ? 34.637 -8.717 -34.719 1.00 67.25 88 SER A C 1
ATOM 627 O O . SER A 1 88 ? 34.835 -8.182 -33.623 1.00 67.25 88 SER A O 1
ATOM 629 N N . HIS A 1 89 ? 34.258 -8.027 -35.796 1.00 62.69 89 HIS A N 1
ATOM 630 C CA . HIS A 1 89 ? 34.007 -6.592 -35.752 1.00 62.69 89 HIS A CA 1
ATOM 631 C C . HIS A 1 89 ? 32.833 -6.314 -34.810 1.00 62.69 89 HIS A C 1
ATOM 633 O O . HIS A 1 89 ? 31.673 -6.558 -35.146 1.00 62.69 89 HIS A O 1
ATOM 639 N N . VAL A 1 90 ? 33.137 -5.782 -33.624 1.00 66.88 90 VAL A N 1
ATOM 640 C CA . VAL A 1 90 ? 32.125 -5.255 -32.708 1.00 66.88 90 VAL A CA 1
ATOM 641 C C . VAL A 1 90 ? 31.423 -4.114 -33.433 1.00 66.88 90 VAL A C 1
ATOM 643 O O . VAL A 1 90 ? 32.027 -3.067 -33.671 1.00 66.88 90 VAL A O 1
ATOM 646 N N . GLN A 1 91 ? 30.159 -4.319 -33.814 1.00 70.69 91 GLN A N 1
ATOM 647 C CA . GLN A 1 91 ? 29.375 -3.285 -34.481 1.00 70.69 91 GLN A CA 1
ATOM 648 C C . GLN A 1 91 ? 29.308 -2.051 -33.581 1.00 70.69 91 GLN A C 1
ATOM 650 O O . GLN A 1 91 ? 28.745 -2.085 -32.482 1.00 70.69 91 GLN A O 1
ATOM 655 N N . GLN A 1 92 ? 29.904 -0.949 -34.038 1.00 64.50 92 GLN A N 1
ATOM 656 C CA . GLN A 1 92 ? 29.859 0.302 -33.301 1.00 64.50 92 GLN A CA 1
ATOM 657 C C . GLN A 1 92 ? 28.414 0.802 -33.291 1.00 64.50 92 GLN A C 1
ATOM 659 O O . GLN A 1 92 ? 27.845 1.121 -34.332 1.00 64.50 92 GLN A O 1
ATOM 664 N N . ARG A 1 93 ? 27.819 0.869 -32.097 1.00 73.44 93 ARG A N 1
ATOM 665 C CA . ARG A 1 93 ? 26.452 1.363 -31.921 1.00 73.44 93 ARG A CA 1
ATOM 666 C C . ARG A 1 93 ? 26.328 2.779 -32.488 1.00 73.44 93 ARG A C 1
ATOM 668 O O . ARG A 1 93 ? 27.145 3.642 -32.161 1.00 73.44 93 ARG A O 1
ATOM 675 N N . GLU A 1 94 ? 25.294 3.006 -33.297 1.00 77.94 94 GLU A N 1
ATOM 676 C CA . GLU A 1 94 ? 25.031 4.300 -33.933 1.00 77.94 94 GLU A CA 1
ATOM 677 C C . GLU A 1 94 ? 25.048 5.442 -32.903 1.00 77.94 94 GLU A C 1
ATOM 679 O O . GLU A 1 94 ? 24.456 5.353 -31.818 1.00 77.94 94 GLU A O 1
ATOM 684 N N . ARG A 1 95 ? 25.751 6.531 -33.234 1.00 77.00 95 ARG A N 1
ATOM 685 C CA . ARG A 1 95 ? 25.859 7.700 -32.358 1.00 77.00 95 ARG A CA 1
ATOM 686 C C . ARG A 1 95 ? 24.529 8.453 -32.337 1.00 77.00 95 ARG A C 1
ATOM 688 O O . ARG A 1 95 ? 24.144 9.075 -33.321 1.00 77.00 95 ARG A O 1
ATOM 695 N N . LEU A 1 96 ? 23.858 8.450 -31.185 1.00 80.81 96 LEU A N 1
ATOM 696 C CA . LEU A 1 96 ? 22.642 9.238 -30.969 1.00 80.81 96 LEU A CA 1
ATOM 697 C C . LEU A 1 96 ? 22.891 10.734 -31.230 1.00 80.81 96 LEU A C 1
ATOM 699 O O . LEU A 1 96 ? 23.858 11.309 -30.724 1.00 80.81 96 LEU A O 1
ATOM 703 N N . ARG A 1 97 ? 21.965 11.368 -31.963 1.00 82.50 97 ARG A N 1
ATOM 704 C CA . ARG A 1 97 ? 21.909 12.831 -32.140 1.00 82.50 97 ARG A CA 1
ATOM 705 C C . ARG A 1 97 ? 21.812 13.539 -30.786 1.00 82.50 97 ARG A C 1
ATOM 707 O O . ARG A 1 97 ? 21.241 12.988 -29.846 1.00 82.50 97 ARG A O 1
ATOM 714 N N . HIS A 1 98 ? 22.326 14.769 -30.711 1.00 79.56 98 HIS A N 1
ATOM 715 C CA . HIS A 1 98 ? 22.456 15.536 -29.465 1.00 79.56 98 HIS A CA 1
ATOM 716 C C . HIS A 1 98 ? 21.149 15.599 -28.652 1.00 79.56 98 HIS A C 1
ATOM 718 O O . HIS A 1 98 ? 21.144 15.227 -27.485 1.00 79.56 98 HIS A O 1
ATOM 724 N N . GLU A 1 99 ? 20.030 15.935 -29.299 1.00 82.19 99 GLU A N 1
ATOM 725 C CA . GLU A 1 99 ? 18.677 15.990 -28.709 1.00 82.19 99 GLU A CA 1
ATOM 726 C C . GLU A 1 99 ? 18.218 14.681 -28.041 1.00 82.19 99 GLU A C 1
ATOM 728 O O . GLU A 1 99 ? 17.448 14.697 -27.086 1.00 82.19 99 GLU A O 1
ATOM 733 N N . LYS A 1 100 ? 18.675 13.528 -28.547 1.00 81.25 100 LYS A N 1
ATOM 734 C CA . LYS A 1 100 ? 18.302 12.191 -28.052 1.00 81.25 100 LYS A CA 1
ATOM 735 C C . LYS A 1 100 ? 19.358 11.598 -27.115 1.00 81.25 100 LYS A C 1
ATOM 737 O O . LYS A 1 100 ? 19.211 10.461 -26.657 1.00 81.25 100 LYS A O 1
ATOM 742 N N . LYS A 1 101 ? 20.437 12.334 -26.831 1.00 85.94 101 LYS A N 1
ATOM 743 C CA . LYS A 1 101 ? 21.520 11.884 -25.957 1.00 85.94 101 LYS A CA 1
ATOM 744 C C . LYS A 1 101 ? 21.073 11.983 -24.497 1.00 85.94 101 LYS A C 1
ATOM 746 O O . LYS A 1 101 ? 20.713 13.048 -24.008 1.00 85.94 101 LYS A O 1
ATOM 751 N N . ARG A 1 102 ? 21.125 10.863 -23.772 1.00 83.25 102 ARG A N 1
ATOM 752 C CA . ARG A 1 102 ? 20.828 10.824 -22.331 1.00 83.25 102 ARG A CA 1
ATOM 753 C C . ARG A 1 102 ? 21.982 11.473 -21.558 1.00 83.25 102 ARG A C 1
ATOM 755 O O . ARG A 1 102 ? 22.973 10.812 -21.273 1.00 83.25 102 ARG A O 1
ATOM 762 N N . MET A 1 103 ? 21.863 12.773 -21.286 1.00 89.12 103 MET A N 1
ATOM 763 C CA . MET A 1 103 ? 22.888 13.572 -20.594 1.00 89.12 103 MET A CA 1
ATOM 764 C C . MET A 1 103 ? 22.771 13.544 -19.063 1.00 89.12 103 MET A C 1
ATOM 766 O O . MET A 1 103 ? 23.734 13.870 -18.376 1.00 89.12 103 MET A O 1
ATOM 770 N N . HIS A 1 104 ? 21.611 13.157 -18.527 1.00 87.94 104 HIS A N 1
ATOM 771 C CA . HIS A 1 104 ? 21.362 13.090 -17.087 1.00 87.94 104 HIS A CA 1
ATOM 772 C C . HIS A 1 104 ? 21.429 11.644 -16.594 1.00 87.94 104 HIS A C 1
ATOM 774 O O . HIS A 1 104 ? 20.764 10.764 -17.145 1.00 87.94 104 HIS A O 1
ATOM 780 N N . GLN A 1 105 ? 22.198 11.420 -15.529 1.00 88.19 105 GLN A N 1
ATOM 781 C CA . GLN A 1 105 ? 22.293 10.148 -14.820 1.00 88.19 105 GLN A CA 1
ATOM 782 C C . GLN A 1 105 ? 21.831 10.355 -13.369 1.00 88.19 105 GLN A C 1
ATOM 784 O O . GLN A 1 105 ? 22.612 10.835 -12.547 1.00 88.19 105 GLN A O 1
ATOM 789 N N . PRO A 1 106 ? 20.571 10.021 -13.037 1.00 87.50 106 PRO A N 1
ATOM 790 C CA . PRO A 1 106 ? 20.125 9.955 -11.652 1.00 87.50 106 PRO A CA 1
ATOM 791 C C . PRO A 1 106 ? 20.894 8.863 -10.901 1.00 87.50 106 PRO A C 1
ATOM 793 O O . PRO A 1 106 ? 21.054 7.752 -11.409 1.00 87.50 106 PRO A O 1
ATOM 796 N N . SER A 1 107 ? 21.343 9.160 -9.684 1.00 87.12 107 SER A N 1
ATOM 797 C CA . SER A 1 107 ? 21.860 8.155 -8.753 1.00 87.12 107 SER A CA 1
ATOM 798 C C . SER A 1 107 ? 20.734 7.667 -7.846 1.00 87.12 107 SER A C 1
ATOM 800 O O . SER A 1 107 ? 20.070 8.479 -7.206 1.00 87.12 107 SER A O 1
ATOM 802 N N . CYS A 1 108 ? 20.559 6.353 -7.744 1.00 87.25 108 CYS A N 1
ATOM 803 C CA . CYS A 1 108 ? 19.663 5.722 -6.780 1.00 87.25 108 CYS A CA 1
ATOM 804 C C . CYS A 1 108 ? 20.493 4.770 -5.910 1.00 87.25 108 CYS A C 1
ATOM 806 O O . CYS A 1 108 ? 21.383 4.093 -6.426 1.00 87.25 108 CYS A O 1
ATOM 808 N N . ARG A 1 109 ? 20.247 4.768 -4.597 1.00 93.94 109 ARG A N 1
ATOM 809 C CA . ARG A 1 109 ? 20.837 3.813 -3.651 1.00 93.94 109 ARG A CA 1
ATOM 810 C C . ARG A 1 109 ? 19.754 2.827 -3.248 1.00 93.94 109 ARG A C 1
ATOM 812 O O . ARG A 1 109 ? 18.614 3.241 -3.070 1.00 93.94 109 ARG A O 1
ATOM 819 N N . MET A 1 110 ? 20.139 1.566 -3.129 1.00 93.75 110 MET A N 1
ATOM 820 C CA . MET A 1 110 ? 19.268 0.437 -2.820 1.00 93.75 110 MET A CA 1
ATOM 821 C C . MET A 1 110 ? 19.957 -0.425 -1.763 1.00 93.75 110 MET A C 1
ATOM 823 O O . MET A 1 110 ? 21.191 -0.462 -1.728 1.00 93.75 110 MET A O 1
ATOM 827 N N . ASN A 1 111 ? 19.181 -1.111 -0.931 1.00 96.56 111 ASN A N 1
ATOM 828 C CA . ASN A 1 111 ? 19.671 -2.265 -0.177 1.00 96.56 111 ASN A CA 1
ATOM 829 C C . ASN A 1 111 ? 19.744 -3.518 -1.080 1.00 96.56 111 ASN A C 1
ATOM 831 O O . ASN A 1 111 ? 19.354 -3.482 -2.253 1.00 96.56 111 ASN A O 1
ATOM 835 N N . ASP A 1 112 ? 20.267 -4.625 -0.547 1.00 97.75 112 ASP A N 1
ATOM 836 C CA . ASP A 1 112 ? 20.456 -5.854 -1.326 1.00 97.75 112 ASP A CA 1
ATOM 837 C C . ASP A 1 112 ? 19.124 -6.453 -1.815 1.00 97.75 112 ASP A C 1
ATOM 839 O O . ASP A 1 112 ? 19.032 -6.865 -2.972 1.00 97.75 112 ASP A O 1
ATOM 843 N N . ASP A 1 113 ? 18.068 -6.441 -0.996 1.00 97.56 113 ASP A N 1
ATOM 844 C CA . ASP A 1 113 ? 16.753 -6.997 -1.353 1.00 97.56 113 ASP A CA 1
ATOM 845 C C . ASP A 1 113 ? 16.068 -6.195 -2.472 1.00 97.56 113 ASP A C 1
ATOM 847 O O . ASP A 1 113 ? 15.568 -6.767 -3.447 1.00 97.56 113 ASP A O 1
ATOM 851 N N . GLU A 1 114 ? 16.103 -4.863 -2.378 1.00 96.12 114 GLU A N 1
ATOM 852 C CA . GLU A 1 114 ? 15.641 -3.929 -3.411 1.00 96.12 114 GLU A CA 1
ATOM 853 C C . GLU A 1 114 ? 16.394 -4.152 -4.729 1.00 96.12 114 GLU A C 1
ATOM 855 O O . GLU A 1 114 ? 15.785 -4.238 -5.802 1.00 96.12 114 GLU A O 1
ATOM 860 N N . TYR A 1 115 ? 17.720 -4.307 -4.660 1.00 96.56 115 TYR A N 1
ATOM 861 C CA . TYR A 1 115 ? 18.543 -4.574 -5.835 1.00 96.56 115 TYR A CA 1
ATOM 862 C C . TYR A 1 115 ? 18.228 -5.943 -6.459 1.00 96.56 115 TYR A C 1
ATOM 864 O O . TYR A 1 115 ? 18.095 -6.041 -7.681 1.00 96.56 115 TYR A O 1
ATOM 872 N N . GLN A 1 116 ? 18.037 -6.994 -5.654 1.00 97.81 116 GLN A N 1
ATOM 873 C CA . GLN A 1 116 ? 17.674 -8.332 -6.140 1.00 97.81 116 GLN A CA 1
ATOM 874 C C . GLN A 1 116 ? 16.248 -8.399 -6.707 1.00 97.81 116 GLN A C 1
ATOM 876 O O . GLN A 1 116 ? 1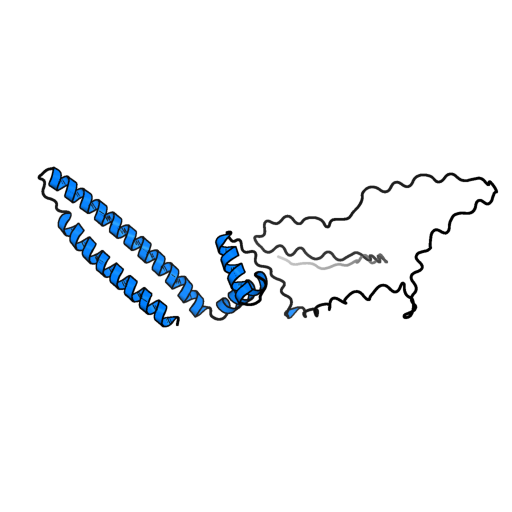5.988 -9.137 -7.664 1.00 97.81 116 GLN A O 1
ATOM 881 N N . LEU A 1 117 ? 15.302 -7.627 -6.168 1.00 97.00 117 LEU A N 1
ATOM 882 C CA . LEU A 1 117 ? 13.969 -7.473 -6.754 1.00 97.00 117 LEU A CA 1
ATOM 883 C C . LEU A 1 117 ? 14.057 -6.845 -8.155 1.00 97.00 117 LEU A C 1
ATOM 885 O O . LEU A 1 117 ? 13.499 -7.381 -9.115 1.00 97.00 117 LEU A O 1
ATOM 889 N N . LEU A 1 118 ? 14.828 -5.763 -8.293 1.00 96.50 118 LEU A N 1
ATOM 890 C CA . LEU A 1 118 ? 15.057 -5.089 -9.572 1.00 96.50 118 LEU A CA 1
ATOM 891 C C . LEU A 1 118 ? 15.844 -5.950 -10.568 1.00 96.50 118 LEU A C 1
ATOM 893 O O . LEU A 1 118 ? 15.529 -5.932 -11.758 1.00 96.50 118 LEU A O 1
ATOM 897 N N . ALA A 1 119 ? 16.822 -6.731 -10.105 1.00 97.12 119 ALA A N 1
ATOM 898 C CA . ALA A 1 119 ? 17.568 -7.679 -10.930 1.00 97.12 119 ALA A CA 1
ATOM 899 C C . ALA A 1 119 ? 16.647 -8.748 -11.534 1.00 97.12 119 ALA A C 1
ATOM 901 O O . ALA A 1 119 ? 16.679 -8.971 -12.747 1.00 97.12 119 ALA A O 1
ATOM 902 N N . ARG A 1 120 ? 15.767 -9.348 -10.718 1.00 98.06 120 ARG A N 1
ATOM 903 C CA . ARG A 1 120 ? 14.770 -10.329 -11.177 1.00 98.06 120 ARG A CA 1
ATOM 904 C C . ARG A 1 120 ? 13.775 -9.722 -12.169 1.00 98.06 120 ARG A C 1
ATOM 906 O O . ARG A 1 120 ? 13.537 -10.312 -13.220 1.00 98.06 120 ARG A O 1
ATOM 913 N N . ALA A 1 121 ? 13.245 -8.531 -11.887 1.00 97.25 121 ALA A N 1
ATOM 914 C CA . ALA A 1 121 ? 12.302 -7.853 -12.779 1.00 97.25 121 ALA A CA 1
ATOM 915 C C . ALA A 1 121 ? 12.942 -7.452 -14.125 1.00 97.25 121 ALA A C 1
ATOM 917 O O . ALA A 1 121 ? 12.342 -7.630 -15.188 1.00 97.25 121 ALA A O 1
ATOM 918 N N . ALA A 1 122 ? 14.191 -6.974 -14.100 1.00 97.75 122 ALA A N 1
ATOM 919 C CA . ALA A 1 122 ? 14.953 -6.652 -15.302 1.00 97.75 122 ALA A CA 1
ATOM 920 C C . ALA A 1 122 ? 15.254 -7.903 -16.146 1.00 97.75 122 ALA A C 1
ATOM 922 O O . ALA A 1 122 ? 15.067 -7.867 -17.365 1.00 97.75 122 ALA A O 1
ATOM 923 N N . ALA A 1 123 ? 15.636 -9.016 -15.507 1.00 97.75 123 ALA A N 1
ATOM 924 C CA . ALA A 1 123 ? 15.853 -10.302 -16.167 1.00 97.75 123 ALA A CA 1
ATOM 925 C C . ALA A 1 123 ? 14.568 -10.835 -16.826 1.00 97.75 123 ALA A C 1
ATOM 927 O O . ALA A 1 123 ? 14.595 -11.174 -18.007 1.00 97.75 123 ALA A O 1
ATOM 928 N N . ALA A 1 124 ? 13.428 -10.806 -16.123 1.00 97.56 124 ALA A N 1
ATOM 929 C CA . ALA A 1 124 ? 12.123 -11.181 -16.681 1.00 97.56 124 ALA A CA 1
ATOM 930 C C . ALA A 1 124 ? 11.724 -10.328 -17.905 1.00 97.56 124 ALA A C 1
ATOM 932 O O . ALA A 1 124 ? 11.052 -10.806 -18.815 1.00 97.56 124 ALA A O 1
ATOM 933 N N . CYS A 1 125 ? 12.183 -9.074 -17.962 1.00 96.25 125 CYS A N 1
ATOM 934 C CA . CYS A 1 125 ? 11.980 -8.173 -19.097 1.00 96.25 125 CYS A CA 1
ATOM 935 C C . CYS A 1 125 ? 13.039 -8.293 -20.214 1.00 96.25 125 CYS A C 1
ATOM 937 O O . CYS A 1 125 ? 12.950 -7.551 -21.194 1.00 96.25 125 CYS A O 1
ATOM 939 N N . ASN A 1 126 ? 14.048 -9.166 -20.080 1.00 97.00 126 ASN A N 1
ATOM 940 C CA . ASN A 1 126 ? 15.239 -9.230 -20.942 1.00 97.00 126 ASN A CA 1
ATOM 941 C C . ASN A 1 126 ? 15.973 -7.875 -21.068 1.00 97.00 126 ASN A C 1
ATOM 943 O O . ASN A 1 126 ? 16.348 -7.432 -22.156 1.00 97.00 126 ASN A O 1
ATOM 947 N N . MET A 1 127 ? 16.160 -7.176 -19.944 1.00 96.56 127 MET A N 1
ATOM 948 C CA . MET A 1 127 ? 16.807 -5.861 -19.878 1.00 96.56 127 MET A CA 1
ATOM 949 C C . MET A 1 127 ? 17.940 -5.836 -18.852 1.00 96.56 127 MET A C 1
ATOM 951 O O . MET A 1 127 ? 17.908 -6.534 -17.845 1.00 96.56 127 MET A O 1
ATOM 955 N N . SER A 1 128 ? 18.917 -4.948 -19.053 1.00 96.31 128 SER A N 1
ATOM 956 C CA . SER A 1 128 ? 19.809 -4.556 -17.959 1.00 96.31 128 SER A CA 1
ATOM 957 C C . SER A 1 128 ? 19.038 -3.756 -16.905 1.00 96.31 128 SER A C 1
ATOM 959 O O . SER A 1 128 ? 18.117 -3.007 -17.243 1.00 96.31 128 SER A O 1
ATOM 961 N N . ILE A 1 129 ? 19.454 -3.854 -15.639 1.00 95.75 129 ILE A N 1
ATOM 962 C CA . ILE A 1 129 ? 18.811 -3.182 -14.494 1.00 95.75 129 ILE A CA 1
ATOM 963 C C . ILE A 1 129 ? 18.651 -1.676 -14.747 1.00 95.75 129 ILE A C 1
ATOM 965 O O . ILE A 1 129 ? 17.563 -1.129 -14.590 1.00 95.75 129 ILE A O 1
ATOM 969 N N . ALA A 1 130 ? 19.693 -1.011 -15.255 1.00 93.12 130 ALA A N 1
ATOM 970 C CA . ALA A 1 130 ? 19.646 0.413 -15.593 1.00 93.12 130 ALA A CA 1
ATOM 971 C C . ALA A 1 130 ? 18.630 0.753 -16.706 1.00 93.12 130 ALA A C 1
ATOM 973 O O . ALA A 1 130 ? 18.007 1.816 -16.674 1.00 93.12 130 ALA A O 1
ATOM 974 N N . ASN A 1 131 ? 18.435 -0.130 -17.693 1.00 93.56 131 ASN A N 1
ATOM 975 C CA . ASN A 1 131 ? 17.440 0.080 -18.747 1.00 93.56 131 ASN A CA 1
ATOM 976 C C . ASN A 1 131 ? 16.015 -0.219 -18.259 1.00 93.56 131 ASN A C 1
ATOM 978 O O . ASN A 1 131 ? 15.093 0.507 -18.630 1.00 93.56 131 ASN A O 1
ATOM 982 N N . TYR A 1 132 ? 15.848 -1.239 -17.411 1.00 96.00 132 TYR A N 1
ATOM 983 C CA . TYR A 1 132 ? 14.586 -1.536 -16.736 1.00 96.00 132 TYR A CA 1
ATOM 984 C C . TYR A 1 132 ? 14.145 -0.353 -15.866 1.00 96.00 132 TYR A C 1
ATOM 986 O O . TYR A 1 132 ? 13.078 0.201 -16.110 1.00 96.00 132 TYR A O 1
ATOM 994 N N . LEU A 1 133 ? 15.009 0.123 -14.959 1.00 94.81 133 LEU A N 1
ATOM 995 C CA . LEU A 1 133 ? 14.768 1.299 -14.114 1.00 94.81 133 LEU A CA 1
ATOM 996 C C . LEU A 1 133 ? 14.371 2.530 -14.934 1.00 94.81 133 LEU A C 1
ATOM 998 O O . LEU A 1 133 ? 13.344 3.148 -14.665 1.00 94.81 133 LEU A O 1
ATOM 1002 N N . ALA A 1 134 ? 15.139 2.859 -15.979 1.00 93.25 134 ALA A N 1
ATOM 1003 C CA . ALA A 1 134 ? 14.831 4.001 -16.836 1.00 93.25 134 ALA A CA 1
ATOM 1004 C C . ALA A 1 134 ? 13.473 3.855 -17.548 1.00 93.25 134 ALA A C 1
ATOM 1006 O O . ALA A 1 134 ? 12.756 4.841 -17.702 1.00 93.25 134 ALA A O 1
ATOM 1007 N N . ARG A 1 135 ? 13.097 2.645 -17.987 1.00 94.44 135 ARG A N 1
ATOM 1008 C CA . ARG A 1 135 ? 11.799 2.399 -18.637 1.00 94.44 135 ARG A CA 1
ATOM 1009 C C . ARG A 1 135 ? 10.637 2.384 -17.648 1.00 94.44 135 ARG A C 1
ATOM 1011 O O . ARG A 1 135 ? 9.591 2.925 -17.988 1.00 94.44 135 ARG A O 1
ATOM 1018 N N . ALA A 1 136 ? 10.817 1.815 -16.459 1.00 94.56 136 ALA A N 1
ATOM 1019 C CA . ALA A 1 136 ? 9.820 1.803 -15.394 1.00 94.56 136 ALA A CA 1
ATOM 1020 C C . ALA A 1 136 ? 9.531 3.231 -14.906 1.00 94.56 136 ALA A C 1
ATOM 1022 O O . ALA A 1 136 ? 8.386 3.672 -14.968 1.00 94.56 136 ALA A O 1
ATOM 1023 N N . ALA A 1 137 ? 10.571 4.001 -14.565 1.00 93.31 137 ALA A N 1
ATOM 1024 C CA . ALA A 1 137 ? 10.437 5.393 -14.137 1.00 93.31 137 ALA A CA 1
ATOM 1025 C C . ALA A 1 137 ? 9.789 6.282 -15.216 1.00 93.31 137 ALA A C 1
ATOM 1027 O O . ALA A 1 137 ? 8.897 7.068 -14.911 1.00 93.31 137 ALA A O 1
ATOM 1028 N N . LEU A 1 138 ? 10.168 6.127 -16.493 1.00 94.75 138 LEU A N 1
ATOM 1029 C CA . LEU A 1 138 ? 9.532 6.864 -17.595 1.00 94.75 138 LEU A CA 1
ATOM 1030 C C . LEU A 1 138 ? 8.102 6.392 -17.909 1.00 94.75 138 LEU A C 1
ATOM 1032 O O . LEU A 1 138 ? 7.336 7.171 -18.470 1.00 94.75 138 LEU A O 1
ATOM 1036 N N . LYS A 1 139 ? 7.728 5.145 -17.591 1.00 94.81 139 LYS A N 1
ATOM 1037 C CA . LYS A 1 139 ? 6.337 4.667 -17.690 1.00 94.81 139 LYS A CA 1
ATOM 1038 C C . LYS A 1 139 ? 5.491 5.296 -16.580 1.00 94.81 139 LYS A C 1
ATOM 1040 O O . LYS A 1 139 ? 4.456 5.877 -16.885 1.00 94.81 139 LYS A O 1
ATOM 1045 N N . ALA A 1 140 ? 5.969 5.244 -15.338 1.00 93.31 140 ALA A N 1
ATOM 1046 C CA . ALA A 1 140 ? 5.319 5.849 -14.179 1.00 93.31 140 ALA A CA 1
ATOM 1047 C C . ALA A 1 140 ? 5.125 7.367 -14.363 1.00 93.31 140 ALA A C 1
ATOM 1049 O O . ALA A 1 140 ? 4.009 7.867 -14.287 1.00 93.31 140 ALA A O 1
ATOM 1050 N N . ALA A 1 141 ? 6.177 8.093 -14.760 1.00 93.88 141 ALA A N 1
ATOM 1051 C CA . ALA A 1 141 ? 6.117 9.540 -14.992 1.00 93.88 141 ALA A CA 1
ATOM 1052 C C . ALA A 1 141 ? 5.169 9.975 -16.132 1.00 93.88 141 ALA A C 1
ATOM 1054 O O . ALA A 1 141 ? 4.766 11.133 -16.173 1.00 93.88 141 ALA A O 1
ATOM 1055 N N . ARG A 1 142 ? 4.814 9.077 -17.065 1.00 94.94 142 ARG A N 1
ATOM 1056 C CA . ARG A 1 142 ? 3.790 9.340 -18.097 1.00 94.94 142 ARG A CA 1
ATOM 1057 C C . ARG A 1 142 ? 2.369 9.139 -17.580 1.00 94.94 142 ARG A C 1
ATOM 1059 O O . ARG A 1 142 ? 1.466 9.818 -18.047 1.00 94.94 142 ARG A O 1
ATOM 1066 N N . ASN A 1 143 ? 2.195 8.236 -16.620 1.00 92.31 143 ASN A N 1
ATOM 1067 C CA . ASN A 1 143 ? 0.926 7.933 -15.971 1.00 92.31 143 ASN A CA 1
ATOM 1068 C C . ASN A 1 143 ? 0.923 8.566 -14.570 1.00 92.31 143 ASN A C 1
ATOM 1070 O O . ASN A 1 143 ? 0.744 7.869 -13.567 1.00 92.31 143 ASN A O 1
ATOM 1074 N N . LEU A 1 144 ? 1.212 9.873 -14.503 1.00 91.44 144 LEU A N 1
ATOM 1075 C CA . LEU A 1 144 ? 1.496 10.564 -13.245 1.00 91.44 144 LEU A CA 1
ATOM 1076 C C . LEU A 1 144 ? 0.321 10.482 -12.268 1.00 91.44 144 LEU A C 1
ATOM 1078 O O . LEU A 1 144 ? 0.550 10.144 -11.114 1.00 91.44 144 LEU A O 1
ATOM 1082 N N . ASP A 1 145 ? -0.909 10.717 -12.727 1.00 82.81 145 ASP A N 1
ATOM 1083 C CA . ASP A 1 145 ? -2.097 10.713 -11.861 1.00 82.81 145 ASP A CA 1
ATOM 1084 C C . ASP A 1 145 ? -2.336 9.334 -11.225 1.00 82.81 145 ASP A C 1
ATOM 1086 O O . ASP A 1 145 ? -2.588 9.235 -10.027 1.00 82.81 145 ASP A O 1
ATOM 1090 N N . PHE A 1 146 ? -2.163 8.261 -12.006 1.00 84.69 146 PHE A N 1
ATOM 1091 C CA . PHE A 1 146 ? -2.249 6.881 -11.518 1.00 84.69 146 PHE A CA 1
ATOM 1092 C C . PHE A 1 146 ? -1.140 6.574 -10.504 1.00 84.69 146 PHE A C 1
ATOM 1094 O O . PHE A 1 146 ? -1.420 6.118 -9.402 1.00 84.69 146 PHE A O 1
ATOM 1101 N N . THR A 1 147 ? 0.114 6.887 -10.843 1.00 86.62 147 THR A N 1
ATOM 1102 C CA . THR A 1 147 ? 1.271 6.630 -9.965 1.00 86.62 147 THR A CA 1
ATOM 1103 C C . THR A 1 147 ? 1.180 7.446 -8.668 1.00 86.62 147 THR A C 1
ATOM 1105 O O . THR A 1 147 ? 1.546 6.970 -7.597 1.00 86.62 147 THR A O 1
ATOM 1108 N N . ALA A 1 148 ? 0.686 8.684 -8.743 1.00 81.88 148 ALA A N 1
ATOM 1109 C CA . ALA A 1 148 ? 0.472 9.535 -7.580 1.00 81.88 148 ALA A CA 1
ATOM 1110 C C . ALA A 1 148 ? -0.641 8.984 -6.678 1.00 81.88 148 ALA A C 1
ATOM 1112 O O . ALA A 1 148 ? -0.461 8.970 -5.463 1.00 81.88 148 ALA A O 1
ATOM 1113 N N . ALA A 1 149 ? -1.743 8.493 -7.255 1.00 79.56 149 ALA A N 1
ATOM 1114 C CA . ALA A 1 149 ? -2.819 7.840 -6.511 1.00 79.56 149 ALA A CA 1
ATOM 1115 C C . ALA A 1 149 ? -2.362 6.524 -5.854 1.00 79.56 149 ALA A C 1
ATOM 1117 O O . ALA A 1 149 ? -2.675 6.293 -4.691 1.00 79.56 149 ALA A O 1
ATOM 1118 N N . GLU A 1 150 ? -1.572 5.705 -6.553 1.00 84.62 150 GLU A N 1
ATOM 1119 C CA . GLU A 1 150 ? -0.997 4.451 -6.040 1.00 84.62 150 GLU A CA 1
ATOM 1120 C C . GLU A 1 150 ? -0.081 4.710 -4.826 1.00 84.62 150 GLU A C 1
ATOM 1122 O O . GLU A 1 150 ? -0.298 4.160 -3.745 1.00 84.62 150 GLU A O 1
ATOM 1127 N N . ILE A 1 151 ? 0.871 5.645 -4.955 1.00 85.62 151 ILE A N 1
ATOM 1128 C CA . ILE A 1 151 ? 1.779 6.046 -3.864 1.00 85.62 151 ILE A CA 1
ATOM 1129 C C . ILE A 1 151 ? 1.021 6.727 -2.711 1.00 85.62 151 ILE A C 1
ATOM 1131 O O . ILE A 1 151 ? 1.381 6.557 -1.543 1.00 85.62 151 ILE A O 1
ATOM 1135 N N . ALA A 1 152 ? -0.013 7.524 -3.001 1.00 84.25 152 ALA A N 1
ATOM 1136 C CA . ALA A 1 152 ? -0.848 8.130 -1.965 1.00 84.25 152 ALA A CA 1
ATOM 1137 C C . ALA A 1 152 ? -1.629 7.060 -1.188 1.00 84.25 152 ALA A C 1
ATOM 1139 O O . ALA A 1 152 ? -1.576 7.054 0.040 1.00 84.25 152 ALA A O 1
ATOM 1140 N N . GLY A 1 153 ? -2.258 6.113 -1.891 1.00 85.81 153 GLY A N 1
ATOM 1141 C CA . GLY A 1 153 ? -3.019 5.011 -1.305 1.00 85.81 153 GLY A CA 1
ATOM 1142 C C . GLY A 1 153 ? -2.176 4.108 -0.402 1.00 85.81 153 GLY A C 1
ATOM 1143 O O . GLY A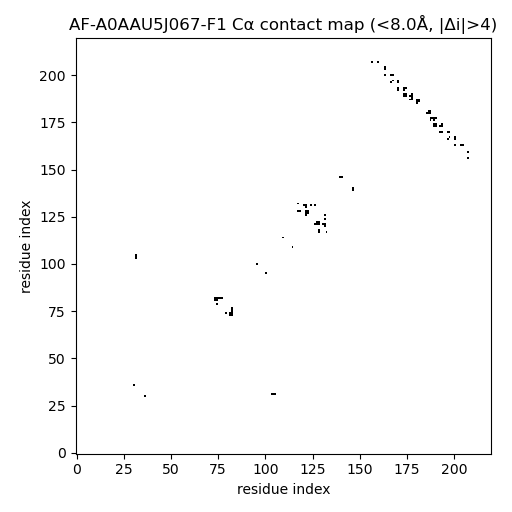 1 153 ? -2.601 3.792 0.708 1.00 85.81 153 GLY A O 1
ATOM 1144 N N . GLU A 1 154 ? -0.947 3.764 -0.806 1.00 83.25 154 GLU A N 1
ATOM 1145 C CA . GLU A 1 154 ? -0.005 3.026 0.051 1.00 83.25 154 GLU A CA 1
ATOM 1146 C C . GLU A 1 154 ? 0.285 3.794 1.355 1.00 83.25 154 GLU A C 1
ATOM 1148 O O . GLU A 1 154 ? 0.220 3.244 2.458 1.00 83.25 154 GLU A O 1
ATOM 1153 N N . ARG A 1 155 ? 0.550 5.102 1.255 1.00 88.56 155 ARG A N 1
ATOM 1154 C CA . ARG A 1 155 ? 0.857 5.953 2.417 1.00 88.56 155 ARG A CA 1
ATOM 1155 C C . ARG A 1 155 ? -0.348 6.166 3.330 1.00 88.56 155 ARG A C 1
ATOM 1157 O O . ARG A 1 155 ? -0.174 6.231 4.548 1.00 88.56 155 ARG A O 1
ATOM 1164 N N . GLU A 1 156 ? -1.549 6.263 2.772 1.00 87.62 156 GLU A N 1
ATOM 1165 C CA . GLU A 1 156 ? -2.806 6.339 3.520 1.00 87.62 156 GLU A CA 1
ATOM 1166 C C . GLU A 1 156 ? -3.111 5.021 4.242 1.00 87.62 156 GLU A C 1
ATOM 1168 O O . GLU A 1 156 ? -3.448 5.040 5.428 1.00 87.62 156 GLU A O 1
ATOM 1173 N N . MET A 1 157 ? -2.890 3.876 3.588 1.00 87.62 157 MET A N 1
ATOM 1174 C CA . MET A 1 157 ? -3.015 2.549 4.196 1.00 87.62 157 MET A CA 1
ATOM 1175 C C . MET A 1 157 ? -2.045 2.376 5.372 1.00 87.62 157 MET A C 1
ATOM 1177 O O . MET A 1 157 ? -2.463 2.022 6.476 1.00 87.62 157 MET A O 1
ATOM 1181 N N . LEU A 1 158 ? -0.760 2.693 5.175 1.00 89.69 158 LEU A N 1
ATOM 1182 C CA . LEU A 1 158 ? 0.251 2.664 6.237 1.00 89.69 158 LEU A CA 1
ATOM 1183 C C . LEU A 1 158 ? -0.121 3.590 7.405 1.00 89.69 158 LEU A C 1
ATOM 1185 O O . LEU A 1 158 ? 0.011 3.205 8.569 1.00 89.69 158 LEU A O 1
ATOM 1189 N N . LYS A 1 159 ? -0.625 4.795 7.113 1.00 91.44 159 LYS A N 1
ATOM 1190 C CA . LYS A 1 159 ? -1.108 5.732 8.134 1.00 91.44 159 LYS A CA 1
ATOM 1191 C C . LYS A 1 159 ? -2.270 5.148 8.945 1.00 91.44 159 LYS A C 1
ATOM 1193 O O . LYS A 1 159 ? -2.227 5.210 10.173 1.00 91.44 159 LYS A O 1
ATOM 1198 N N . GLU A 1 160 ? -3.272 4.563 8.294 1.00 89.94 160 GLU A N 1
ATOM 1199 C CA . GLU A 1 160 ? -4.405 3.929 8.980 1.00 89.94 160 GLU A CA 1
ATOM 1200 C C . GLU A 1 160 ? -3.952 2.761 9.872 1.00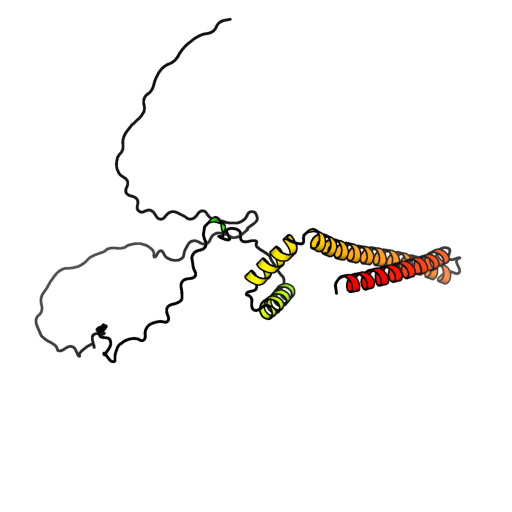 89.94 160 GLU A C 1
ATOM 1202 O O . GLU A 1 160 ? -4.435 2.635 10.998 1.00 89.94 160 GLU A O 1
ATOM 1207 N N . LEU A 1 161 ? -2.963 1.962 9.448 1.00 92.19 161 LEU A N 1
ATOM 1208 C CA . LEU A 1 161 ? -2.368 0.908 10.283 1.00 92.19 161 LEU A CA 1
ATOM 1209 C C . LEU A 1 161 ? -1.665 1.472 11.535 1.00 92.19 161 LEU A C 1
ATOM 1211 O O . LEU A 1 161 ? -1.824 0.927 12.633 1.00 92.19 161 LEU A O 1
ATOM 1215 N N . PHE A 1 162 ? -0.939 2.591 11.423 1.00 93.56 162 PHE A N 1
ATOM 1216 C CA . PHE A 1 162 ? -0.357 3.275 12.588 1.00 93.56 162 PHE A CA 1
ATOM 1217 C C . PHE A 1 162 ? -1.424 3.874 13.521 1.00 93.56 162 PHE A C 1
ATOM 1219 O O . PHE A 1 162 ? -1.291 3.788 14.749 1.00 93.56 162 PHE A O 1
ATOM 1226 N N . ASP A 1 163 ? -2.500 4.435 12.969 1.00 92.38 163 ASP A N 1
ATOM 1227 C CA . ASP A 1 163 ? -3.614 4.985 13.746 1.00 92.38 163 ASP A CA 1
ATOM 1228 C C . ASP A 1 163 ? -4.426 3.871 14.446 1.00 92.38 163 ASP A C 1
ATOM 1230 O O . ASP A 1 163 ? -4.855 4.047 15.591 1.00 92.38 163 ASP A O 1
ATOM 1234 N N . LEU A 1 164 ? -4.578 2.699 13.816 1.00 93.75 164 LEU A N 1
ATOM 1235 C CA . LEU A 1 164 ? -5.150 1.484 14.413 1.00 93.75 164 LEU A CA 1
ATOM 1236 C C . LEU A 1 164 ? -4.281 0.948 15.558 1.00 93.75 164 LEU A C 1
ATOM 1238 O O . LEU A 1 164 ? -4.788 0.740 16.661 1.00 93.75 164 LEU A O 1
ATOM 1242 N N . ARG A 1 165 ? -2.964 0.802 15.348 1.00 94.00 165 ARG A N 1
ATOM 1243 C CA . ARG A 1 165 ? -2.010 0.415 16.408 1.00 94.00 165 ARG A CA 1
ATOM 1244 C C . ARG A 1 165 ? -2.085 1.367 17.604 1.00 94.00 165 ARG A C 1
ATOM 1246 O O . ARG A 1 165 ? -2.075 0.934 18.754 1.00 94.00 165 ARG A O 1
ATOM 1253 N N . THR A 1 166 ? -2.202 2.667 17.344 1.00 95.94 166 THR A N 1
ATOM 1254 C CA . THR A 1 166 ? -2.328 3.690 18.392 1.00 95.94 166 THR A CA 1
ATOM 1255 C C . THR A 1 166 ? -3.650 3.566 19.158 1.00 95.94 166 THR A C 1
ATOM 1257 O O . THR A 1 166 ? -3.663 3.711 20.383 1.00 95.94 166 THR A O 1
ATOM 1260 N N . ALA A 1 167 ? -4.757 3.251 18.477 1.00 93.38 167 ALA A N 1
ATOM 1261 C CA . ALA A 1 167 ? -6.041 2.978 19.122 1.00 93.38 167 ALA A CA 1
ATOM 1262 C C . ALA A 1 167 ? -5.992 1.708 19.994 1.00 93.38 167 ALA A C 1
ATOM 1264 O O . ALA A 1 167 ? -6.426 1.751 21.145 1.00 93.38 167 ALA A O 1
ATOM 1265 N N . LEU A 1 168 ? -5.395 0.620 19.495 1.00 94.62 168 LEU A N 1
ATOM 1266 C CA . LEU A 1 168 ? -5.197 -0.627 20.244 1.00 94.62 168 LEU A CA 1
ATOM 1267 C C . LEU A 1 168 ? -4.361 -0.418 21.514 1.00 94.62 168 LEU A C 1
ATOM 1269 O O . LEU A 1 168 ? -4.762 -0.872 22.583 1.00 94.62 168 LEU A O 1
ATOM 1273 N N . ASN A 1 169 ? -3.268 0.349 21.443 1.00 96.19 169 ASN A N 1
ATOM 1274 C CA . ASN A 1 169 ? -2.463 0.686 22.624 1.00 96.19 169 ASN A CA 1
ATOM 1275 C C . ASN A 1 169 ? -3.282 1.431 23.699 1.00 96.19 169 ASN A C 1
ATOM 1277 O O . ASN A 1 169 ? -3.137 1.162 24.890 1.00 96.19 169 ASN A O 1
ATOM 1281 N N . ARG A 1 170 ? -4.182 2.344 23.299 1.00 95.38 170 ARG A N 1
ATOM 1282 C CA . ARG A 1 170 ? -5.087 3.036 24.239 1.00 95.38 170 ARG A CA 1
ATOM 1283 C C . ARG A 1 170 ? -6.096 2.079 24.878 1.00 95.38 170 ARG A C 1
ATOM 1285 O O . ARG A 1 170 ? -6.368 2.203 26.068 1.00 95.38 170 ARG A O 1
ATOM 1292 N N . ILE A 1 171 ? -6.623 1.120 24.114 1.00 95.25 171 ILE A N 1
ATOM 1293 C CA . ILE A 1 171 ? -7.525 0.079 24.632 1.00 95.25 171 ILE A CA 1
ATOM 1294 C C . ILE A 1 171 ? -6.785 -0.816 25.632 1.00 95.25 171 ILE A C 1
ATOM 1296 O O . ILE A 1 171 ? -7.309 -1.044 26.718 1.00 95.25 171 ILE A O 1
ATOM 1300 N N . GLY A 1 172 ? -5.558 -1.247 25.320 1.00 93.25 172 GLY A N 1
ATOM 1301 C CA . GLY A 1 172 ? -4.714 -2.030 26.228 1.00 93.25 172 GLY A CA 1
ATOM 1302 C C . GLY A 1 172 ? -4.423 -1.303 27.545 1.00 93.25 172 GLY A C 1
ATOM 1303 O O . GLY A 1 172 ? -4.597 -1.879 28.616 1.00 93.25 172 GLY A O 1
ATOM 1304 N N . ASN A 1 173 ? -4.085 -0.011 27.486 1.00 96.62 173 ASN A N 1
ATOM 1305 C CA . ASN A 1 173 ? -3.887 0.810 28.686 1.00 96.62 173 ASN A CA 1
ATOM 1306 C C . ASN A 1 173 ? -5.167 0.924 29.533 1.00 96.62 173 ASN A C 1
ATOM 1308 O O . ASN A 1 173 ? -5.107 0.796 30.755 1.00 96.62 173 ASN A O 1
ATOM 1312 N N . ASN A 1 174 ? -6.325 1.132 28.899 1.00 94.19 174 ASN A N 1
ATOM 1313 C CA . ASN A 1 174 ? -7.610 1.187 29.600 1.00 94.19 174 ASN A CA 1
ATOM 1314 C C . ASN A 1 174 ? -7.988 -0.177 30.203 1.00 94.19 174 ASN A C 1
ATOM 1316 O O . ASN A 1 174 ? -8.484 -0.224 31.323 1.00 94.19 174 ASN A O 1
ATOM 1320 N N . LEU A 1 175 ? -7.721 -1.284 29.503 1.00 94.44 175 LEU A N 1
ATOM 1321 C CA . LEU A 1 175 ? -7.941 -2.642 30.005 1.00 94.44 175 LEU A CA 1
ATOM 1322 C C . LEU A 1 175 ? -7.045 -2.946 31.214 1.00 94.44 175 LEU A C 1
ATOM 1324 O O . LEU A 1 175 ? -7.514 -3.534 32.184 1.00 94.44 175 LEU A O 1
ATOM 1328 N N . ASN A 1 176 ? -5.795 -2.479 31.205 1.00 95.38 176 ASN A N 1
ATOM 1329 C CA . ASN A 1 176 ? -4.899 -2.594 32.354 1.00 95.38 176 ASN A CA 1
ATOM 1330 C C . ASN A 1 176 ? -5.408 -1.794 33.572 1.00 95.38 176 ASN A C 1
ATOM 1332 O O . ASN A 1 176 ? -5.290 -2.260 34.701 1.00 95.38 176 ASN A O 1
ATOM 1336 N N . GLN A 1 177 ? -6.035 -0.628 33.357 1.00 94.25 177 GLN A N 1
ATOM 1337 C CA . GLN A 1 177 ? -6.710 0.122 34.430 1.00 94.25 177 GLN A CA 1
ATOM 1338 C C . GLN A 1 177 ? -7.939 -0.623 34.975 1.00 94.25 177 GLN A C 1
ATOM 1340 O O . GLN A 1 177 ? -8.122 -0.670 36.187 1.00 94.25 177 GLN A O 1
ATOM 1345 N N . VAL A 1 178 ? -8.745 -1.250 34.106 1.00 94.19 178 VAL A N 1
ATOM 1346 C CA . VAL A 1 178 ? -9.871 -2.108 34.530 1.00 94.19 178 VAL A CA 1
ATOM 1347 C C . VAL A 1 178 ? -9.373 -3.276 35.378 1.00 94.19 178 VAL A C 1
ATOM 1349 O O . VAL A 1 178 ? -9.920 -3.518 36.447 1.00 94.19 178 VAL A O 1
ATOM 1352 N N . ALA A 1 179 ? -8.323 -3.973 34.935 1.00 93.94 179 ALA A N 1
ATOM 1353 C CA . ALA A 1 179 ? -7.742 -5.085 35.681 1.00 93.94 179 ALA A CA 1
ATOM 1354 C C . ALA A 1 179 ? -7.212 -4.641 37.057 1.00 93.94 179 ALA A C 1
ATOM 1356 O O . ALA A 1 179 ? -7.465 -5.314 38.050 1.00 93.94 179 ALA A O 1
ATOM 1357 N N . ALA A 1 180 ? -6.535 -3.490 37.140 1.00 94.75 180 ALA A N 1
ATOM 1358 C CA . ALA A 1 180 ? -6.044 -2.944 38.406 1.00 94.75 180 ALA A CA 1
ATOM 1359 C C . ALA A 1 180 ? -7.174 -2.583 39.390 1.00 94.75 180 ALA A C 1
ATOM 1361 O O . ALA A 1 180 ? -7.075 -2.922 40.569 1.00 94.75 180 ALA A O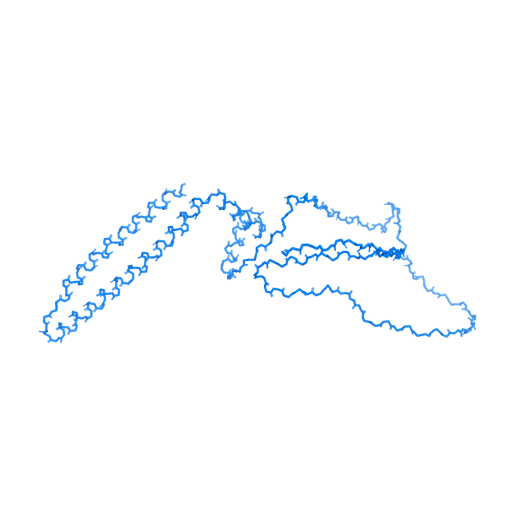 1
ATOM 1362 N N . ALA A 1 181 ? -8.249 -1.947 38.910 1.00 92.69 181 ALA A N 1
ATOM 1363 C CA . ALA A 1 181 ? -9.421 -1.625 39.726 1.00 92.69 181 ALA A CA 1
ATOM 1364 C C . ALA A 1 181 ? -10.121 -2.896 40.242 1.00 92.69 181 ALA A C 1
ATOM 1366 O O . ALA A 1 181 ? -10.346 -3.029 41.442 1.00 92.69 181 ALA A O 1
ATOM 1367 N N . LEU A 1 182 ? -10.369 -3.877 39.364 1.00 92.12 182 LEU A N 1
ATOM 1368 C CA . LEU A 1 182 ? -10.991 -5.153 39.744 1.00 92.12 182 LEU A CA 1
ATOM 1369 C C . LEU A 1 182 ? -10.131 -5.969 40.723 1.00 92.12 182 LEU A C 1
ATOM 1371 O O . LEU A 1 182 ? -10.674 -6.586 41.630 1.00 92.12 182 LEU A O 1
ATOM 1375 N N . ASN A 1 183 ? -8.801 -5.934 40.592 1.00 93.19 183 ASN A N 1
ATOM 1376 C CA . ASN A 1 183 ? -7.878 -6.560 41.550 1.00 93.19 183 ASN A CA 1
ATOM 1377 C C . ASN A 1 183 ? -7.851 -5.864 42.928 1.00 93.19 183 ASN A C 1
ATOM 1379 O O . ASN A 1 183 ? -7.226 -6.384 43.851 1.00 93.19 183 ASN A O 1
ATOM 1383 N N . SER A 1 184 ? -8.478 -4.691 43.050 1.00 93.25 184 SER A N 1
ATOM 1384 C CA . SER A 1 184 ? -8.535 -3.871 44.267 1.00 93.25 184 SER A CA 1
ATOM 1385 C C . SER A 1 184 ? -9.963 -3.759 44.830 1.00 93.25 184 SER A C 1
ATOM 1387 O O . SER A 1 184 ? -10.204 -2.929 45.702 1.00 93.25 184 SER A O 1
ATOM 1389 N N . ASP A 1 185 ? -10.914 -4.548 44.304 1.00 91.69 185 ASP A N 1
ATOM 1390 C CA . ASP A 1 185 ? -12.363 -4.453 44.565 1.00 91.69 185 ASP A CA 1
ATOM 1391 C C . ASP A 1 185 ? -12.967 -3.045 44.319 1.00 91.69 185 ASP A C 1
ATOM 1393 O O . ASP A 1 185 ? -14.030 -2.691 44.837 1.00 91.69 185 ASP A O 1
ATOM 1397 N N . GLU A 1 186 ? -12.317 -2.233 43.476 1.00 87.75 186 GLU A N 1
ATOM 1398 C CA . GLU A 1 186 ? -12.765 -0.891 43.100 1.00 87.75 186 GLU A CA 1
ATOM 1399 C C . GLU A 1 186 ? -13.643 -0.899 41.829 1.00 87.75 186 GLU A C 1
ATOM 1401 O O . GLU A 1 186 ? -13.451 -1.715 40.919 1.00 87.75 186 GLU A O 1
ATOM 1406 N N . PRO A 1 187 ? -14.601 0.042 41.696 1.00 87.12 187 PRO A N 1
ATOM 1407 C CA . PRO A 1 187 ? -15.382 0.188 40.472 1.00 87.12 187 PRO A CA 1
ATOM 1408 C C . PRO A 1 187 ? -14.483 0.577 39.287 1.00 87.12 187 PRO A C 1
ATOM 1410 O O . PRO A 1 187 ? -13.685 1.504 39.380 1.00 87.12 187 PRO A O 1
ATOM 1413 N N . ALA A 1 188 ? -14.664 -0.086 38.139 1.00 89.81 188 ALA A N 1
ATOM 1414 C CA . ALA A 1 188 ? -13.831 0.087 36.944 1.00 89.81 188 ALA A CA 1
ATOM 1415 C C . ALA A 1 188 ? -14.513 0.949 35.846 1.00 89.81 188 ALA A C 1
ATOM 1417 O O . ALA A 1 188 ? -15.063 0.400 34.881 1.00 89.81 188 ALA A O 1
ATOM 1418 N N . PRO A 1 189 ? -14.496 2.300 35.925 1.00 88.88 189 PRO A N 1
ATOM 1419 C CA . PRO A 1 189 ? -15.215 3.173 34.987 1.00 88.88 189 PRO A CA 1
ATOM 1420 C C . PRO A 1 189 ? -14.737 3.049 33.530 1.00 88.88 189 PRO A C 1
ATOM 1422 O O . PRO A 1 189 ? -15.492 3.327 32.595 1.00 88.88 189 PRO A O 1
ATOM 1425 N N . GLN A 1 190 ? -13.502 2.595 33.307 1.00 90.69 190 GLN A N 1
ATOM 1426 C CA . GLN A 1 190 ? -12.915 2.412 31.981 1.00 90.69 190 GLN A CA 1
ATOM 1427 C C . GLN A 1 190 ? -13.503 1.213 31.219 1.00 90.69 190 GLN A C 1
ATOM 1429 O O . GLN A 1 190 ? -13.351 1.160 29.999 1.00 90.69 190 GLN A O 1
ATOM 1434 N N . ALA A 1 191 ? -14.206 0.276 31.871 1.00 89.50 191 ALA A N 1
ATOM 1435 C CA . ALA A 1 191 ? -14.703 -0.950 31.232 1.00 89.50 191 ALA A CA 1
ATOM 1436 C C . ALA A 1 191 ? -15.599 -0.665 30.011 1.00 89.50 191 ALA A C 1
ATOM 1438 O O . ALA A 1 191 ? -15.418 -1.247 28.940 1.00 89.50 191 ALA A O 1
ATOM 1439 N N . ARG A 1 192 ? -16.495 0.325 30.116 1.00 91.00 192 ARG A N 1
ATOM 1440 C CA . ARG A 1 192 ? -17.339 0.763 28.990 1.00 91.00 192 ARG A CA 1
ATOM 1441 C C . ARG A 1 192 ? -16.532 1.431 27.868 1.00 91.00 192 ARG A C 1
ATOM 1443 O O . ARG A 1 192 ? -16.897 1.316 26.699 1.00 91.00 192 ARG A O 1
ATOM 1450 N N . ALA A 1 193 ? -15.437 2.114 28.206 1.00 91.25 193 ALA A N 1
ATOM 1451 C CA . ALA A 1 193 ? -14.543 2.744 27.235 1.00 91.25 193 ALA A CA 1
ATOM 1452 C C . ALA A 1 193 ? -13.658 1.721 26.498 1.00 91.25 193 ALA A C 1
ATOM 1454 O O . ALA A 1 193 ? -13.344 1.943 25.328 1.00 91.25 193 ALA A O 1
ATOM 1455 N N . VAL A 1 194 ? -13.297 0.608 27.153 1.00 93.56 194 VAL A N 1
ATOM 1456 C CA . VAL A 1 194 ? -12.636 -0.552 26.531 1.00 93.56 194 VAL A CA 1
ATOM 1457 C C . VAL A 1 194 ? -13.564 -1.186 25.499 1.00 93.56 194 VAL A C 1
ATOM 1459 O O . VAL A 1 194 ? -13.190 -1.227 24.332 1.00 93.56 194 VAL A O 1
ATOM 1462 N N . LEU A 1 195 ? -14.782 -1.586 25.889 1.00 92.88 195 LEU A N 1
ATOM 1463 C CA . LEU A 1 195 ? -15.754 -2.230 24.988 1.00 92.88 195 LEU A CA 1
ATOM 1464 C C . LEU A 1 195 ? -16.048 -1.369 23.749 1.00 92.88 195 LEU A C 1
ATOM 1466 O O . LEU A 1 195 ? -15.756 -1.775 22.629 1.00 92.88 195 LEU A O 1
ATOM 1470 N N . ALA A 1 196 ? -16.469 -0.116 23.950 1.00 92.00 196 ALA A N 1
ATOM 1471 C CA . ALA A 1 196 ? -16.716 0.806 22.839 1.00 92.00 196 ALA A CA 1
ATOM 1472 C C . ALA A 1 196 ? -15.441 1.137 22.031 1.00 92.00 196 ALA A C 1
ATOM 1474 O O . ALA A 1 196 ? -15.520 1.606 20.896 1.00 92.00 196 ALA A O 1
ATOM 1475 N N . GLY A 1 197 ? -14.253 0.960 22.618 1.00 91.94 197 GLY A N 1
ATOM 1476 C CA . GLY A 1 197 ? -12.974 1.047 21.921 1.00 91.94 197 GLY A CA 1
ATOM 1477 C C . GLY A 1 197 ? -12.760 -0.128 20.971 1.00 91.94 197 GLY A C 1
ATOM 1478 O O . GLY A 1 197 ? -12.431 0.105 19.810 1.00 91.94 197 GLY A O 1
ATOM 1479 N N . VAL A 1 198 ? -12.987 -1.354 21.451 1.00 94.50 198 VAL A N 1
ATOM 1480 C CA . VAL A 1 198 ? -12.889 -2.594 20.668 1.00 94.50 198 VAL A CA 1
ATOM 1481 C C . VAL A 1 198 ? -13.863 -2.565 19.492 1.00 94.50 198 VAL A C 1
ATOM 1483 O O . VAL A 1 198 ? -13.414 -2.739 18.362 1.00 94.50 198 VAL A O 1
ATOM 1486 N N . ASP A 1 199 ? -15.136 -2.222 19.716 1.00 93.75 199 ASP A N 1
ATOM 1487 C CA . ASP A 1 199 ? -16.148 -2.127 18.648 1.00 93.75 199 ASP A CA 1
ATOM 1488 C C . ASP A 1 199 ? -15.710 -1.164 17.530 1.00 93.75 199 ASP A C 1
ATOM 1490 O O . ASP A 1 199 ? -15.739 -1.496 16.344 1.00 93.75 199 ASP A O 1
ATOM 1494 N N . ARG A 1 200 ? -15.228 0.033 17.903 1.00 92.25 200 ARG A N 1
ATOM 1495 C CA . ARG A 1 200 ? -14.728 1.032 16.942 1.00 92.25 200 ARG A CA 1
ATOM 1496 C C . ARG A 1 200 ? -13.478 0.574 16.197 1.00 92.25 200 ARG A C 1
ATOM 1498 O O . ARG A 1 200 ? -13.288 0.981 15.053 1.00 92.25 200 ARG A O 1
ATOM 1505 N N . VAL A 1 201 ? -12.604 -0.206 16.833 1.00 93.56 201 VAL A N 1
ATOM 1506 C CA . VAL A 1 201 ? -11.422 -0.760 16.163 1.00 93.56 201 VAL A CA 1
ATOM 1507 C C . VAL A 1 201 ? -11.823 -1.878 15.208 1.00 93.56 201 VAL A C 1
ATOM 1509 O O . VAL A 1 201 ? -11.350 -1.844 14.077 1.00 93.56 201 VAL A O 1
ATOM 1512 N N . SER A 1 202 ? -12.735 -2.780 15.592 1.00 93.06 202 SER A N 1
ATOM 1513 C CA . SER A 1 202 ? -13.262 -3.820 14.695 1.00 93.06 202 SER A CA 1
ATOM 1514 C C . SER A 1 202 ? -13.846 -3.196 13.428 1.00 93.06 202 SER A C 1
ATOM 1516 O O . SER A 1 202 ? -13.345 -3.452 12.341 1.00 93.06 202 SER A O 1
ATOM 1518 N N . LEU A 1 203 ? -14.777 -2.243 13.572 1.00 93.94 203 LEU A N 1
ATOM 1519 C CA . LEU A 1 203 ? -15.398 -1.550 12.436 1.00 93.94 203 LEU A CA 1
ATOM 1520 C C . LEU A 1 203 ? -14.384 -0.824 11.531 1.00 93.94 203 LEU A C 1
ATOM 1522 O O . LEU A 1 203 ? -14.571 -0.770 10.316 1.00 93.94 203 LEU A O 1
ATOM 1526 N N . ARG A 1 204 ? -13.301 -0.261 12.093 1.00 92.50 204 ARG A N 1
ATOM 1527 C CA . ARG A 1 204 ? -12.224 0.357 11.294 1.00 92.50 204 ARG A CA 1
ATOM 1528 C C . ARG A 1 204 ? -11.348 -0.674 10.585 1.00 92.50 204 ARG A C 1
ATOM 1530 O O . ARG A 1 204 ? -10.911 -0.395 9.473 1.00 92.50 204 ARG A O 1
ATOM 1537 N N . VAL A 1 205 ? -11.085 -1.826 11.203 1.00 93.38 205 VAL A N 1
ATOM 1538 C CA . VAL A 1 205 ? -10.367 -2.941 10.568 1.00 93.38 205 VAL A CA 1
ATOM 1539 C C . VAL A 1 205 ? -11.204 -3.509 9.425 1.00 93.38 205 VAL A C 1
ATOM 1541 O O . VAL A 1 205 ? -10.694 -3.603 8.314 1.00 93.38 205 VAL A O 1
ATOM 1544 N N . ASP A 1 206 ? -12.492 -3.775 9.650 1.00 92.06 206 ASP A N 1
ATOM 1545 C CA . ASP A 1 206 ? -13.417 -4.268 8.625 1.00 92.06 206 ASP A CA 1
ATOM 1546 C C . ASP A 1 206 ? -13.476 -3.305 7.428 1.00 92.06 206 ASP A C 1
ATOM 1548 O O . ASP A 1 206 ? -13.288 -3.715 6.282 1.00 92.06 206 ASP A O 1
ATOM 1552 N N . ALA A 1 207 ? -13.636 -2.000 7.683 1.00 89.69 207 ALA A N 1
ATOM 1553 C CA . ALA A 1 207 ? -13.625 -0.977 6.637 1.00 89.69 207 ALA A CA 1
ATOM 1554 C C . ALA A 1 207 ? -12.278 -0.884 5.893 1.00 89.69 207 ALA A C 1
ATOM 1556 O O . ALA A 1 207 ? -12.262 -0.659 4.683 1.00 89.69 207 ALA A O 1
ATOM 1557 N N . LEU A 1 208 ? -11.145 -1.060 6.583 1.00 89.25 208 LEU A N 1
ATOM 1558 C CA . LEU A 1 208 ? -9.823 -1.079 5.950 1.00 89.25 208 LEU A CA 1
ATOM 1559 C C . LEU A 1 208 ? -9.637 -2.316 5.062 1.00 89.25 208 LEU A C 1
ATOM 1561 O O . LEU A 1 208 ? -9.129 -2.178 3.952 1.00 89.25 208 LEU A O 1
ATOM 1565 N N . VAL A 1 209 ? -10.090 -3.491 5.509 1.00 89.25 209 VAL A N 1
ATOM 1566 C CA . VAL A 1 209 ? -10.041 -4.739 4.732 1.00 89.25 209 VAL A CA 1
ATOM 1567 C C . VAL A 1 209 ? -10.904 -4.637 3.473 1.00 89.25 209 VAL A C 1
ATOM 1569 O O . VAL A 1 209 ? -10.430 -4.995 2.400 1.00 89.25 209 VAL A O 1
ATOM 1572 N N . GLN A 1 210 ? -12.124 -4.090 3.557 1.00 89.31 210 GLN A N 1
ATOM 1573 C CA . GLN A 1 210 ? -12.959 -3.882 2.363 1.00 89.31 210 GLN A CA 1
ATOM 1574 C C . GLN A 1 210 ? -12.284 -2.930 1.362 1.00 89.31 210 GLN A C 1
ATOM 1576 O O . GLN A 1 210 ? -12.125 -3.287 0.198 1.00 89.31 210 GLN A O 1
ATOM 1581 N N . ARG A 1 211 ? -11.772 -1.774 1.820 1.00 85.69 211 ARG A N 1
ATOM 1582 C CA . ARG A 1 211 ? -11.043 -0.828 0.949 1.00 85.69 211 ARG A CA 1
ATOM 1583 C C . ARG A 1 211 ? -9.810 -1.450 0.286 1.00 85.69 211 ARG A C 1
ATOM 1585 O O . ARG A 1 211 ? -9.513 -1.118 -0.857 1.00 85.69 211 ARG A O 1
ATOM 1592 N N . TYR A 1 212 ? -9.101 -2.337 0.986 1.00 83.62 212 TYR A N 1
ATOM 1593 C CA . TYR A 1 212 ? -7.962 -3.067 0.430 1.00 83.62 212 TYR A CA 1
ATOM 1594 C C . TYR A 1 212 ? -8.397 -4.018 -0.701 1.00 83.62 212 TYR A C 1
ATOM 1596 O O . TYR A 1 212 ? -7.841 -3.965 -1.796 1.00 83.62 212 TYR A O 1
ATOM 1604 N N . LEU A 1 213 ? -9.437 -4.827 -0.468 1.00 85.38 213 LEU A N 1
ATOM 1605 C CA . LEU A 1 213 ? -9.966 -5.786 -1.447 1.00 85.38 213 LEU A CA 1
ATOM 1606 C C . LEU A 1 213 ? -10.571 -5.107 -2.688 1.00 85.38 213 LEU A C 1
ATOM 1608 O O . LEU A 1 213 ? -10.408 -5.601 -3.806 1.00 85.38 213 LEU A O 1
ATOM 1612 N N . ASP A 1 214 ? -11.245 -3.969 -2.511 1.00 81.75 214 ASP A N 1
ATOM 1613 C CA . ASP A 1 214 ? -11.759 -3.160 -3.623 1.00 81.75 214 ASP A CA 1
ATOM 1614 C C . ASP A 1 214 ? -10.613 -2.524 -4.434 1.00 81.75 214 ASP A C 1
ATOM 1616 O O . ASP A 1 214 ? -10.681 -2.461 -5.664 1.00 81.75 214 ASP A O 1
ATOM 1620 N N . GLY A 1 215 ? -9.528 -2.120 -3.761 1.00 75.12 215 GLY A N 1
ATOM 1621 C CA . GLY A 1 215 ? -8.300 -1.634 -4.393 1.00 75.12 215 GLY A CA 1
ATOM 1622 C C . GLY A 1 215 ? -7.613 -2.691 -5.262 1.00 75.12 215 GLY A C 1
ATOM 1623 O O . GLY A 1 215 ? -7.315 -2.416 -6.424 1.00 75.12 215 GLY A O 1
ATOM 1624 N N . GLU A 1 216 ? -7.430 -3.915 -4.749 1.00 65.06 216 GLU A N 1
ATOM 1625 C CA . GLU A 1 216 ? -6.874 -5.037 -5.526 1.00 65.06 216 GLU A CA 1
ATOM 1626 C C . GLU A 1 216 ? -7.717 -5.344 -6.775 1.00 65.06 216 GLU A C 1
ATOM 1628 O O . GLU A 1 216 ? -7.170 -5.564 -7.856 1.00 65.06 216 GLU A O 1
ATOM 1633 N N . ARG A 1 217 ? -9.052 -5.305 -6.661 1.00 62.12 217 ARG A N 1
ATOM 1634 C CA . ARG A 1 217 ? -9.964 -5.543 -7.795 1.00 62.12 217 ARG A CA 1
ATOM 1635 C C . ARG A 1 217 ? -9.940 -4.451 -8.857 1.00 62.12 217 ARG A C 1
ATOM 1637 O O . ARG A 1 217 ? -10.235 -4.750 -10.007 1.00 62.12 217 ARG A O 1
ATOM 1644 N N . SER A 1 218 ? -9.614 -3.211 -8.498 1.00 57.31 218 SER A N 1
ATOM 1645 C CA . SER A 1 218 ? -9.506 -2.112 -9.465 1.00 57.31 218 SER A CA 1
ATOM 1646 C C . SER A 1 218 ? -8.162 -2.082 -10.210 1.00 57.31 218 SER A C 1
ATOM 1648 O O . SER A 1 218 ? -8.005 -1.270 -11.124 1.00 57.31 218 SER A O 1
ATOM 1650 N N . ALA A 1 219 ? -7.196 -2.918 -9.815 1.00 51.28 219 ALA A N 1
ATOM 1651 C CA . ALA A 1 219 ? -5.853 -2.982 -10.396 1.00 51.28 219 ALA A CA 1
ATOM 1652 C C . ALA A 1 219 ? -5.627 -4.187 -11.337 1.00 51.28 219 ALA A C 1
ATOM 1654 O O . ALA A 1 219 ? -4.546 -4.294 -11.925 1.00 51.28 219 ALA A O 1
ATOM 1655 N N . ALA A 1 220 ? -6.620 -5.077 -11.471 1.00 46.72 220 ALA A N 1
ATOM 1656 C CA . ALA A 1 220 ? -6.589 -6.306 -12.272 1.00 46.72 220 ALA A CA 1
ATOM 1657 C C . ALA A 1 220 ? -7.370 -6.179 -13.595 1.00 46.72 220 ALA A C 1
ATOM 1659 O O . ALA A 1 220 ? -6.875 -6.739 -14.600 1.00 46.72 220 ALA A O 1
#

Foldseek 3Di:
DDDDDDDDDDDDDDDDDDDPDPDDDDDDDPDDVPDPDDDDDDPDDDDDDDDDDDDDDDDDDDDDDDDPPPPPPQDPDPPDPSPDPDDPPPPDPDDDDPVPDPPDDDDDDDDPVRVVVLVVVQVVVVHDSSVSVVVVVVVCVVVVVVNVVVVVVVVVLVVLVVVLVVLVVVLVVLVVQQVVCVVVVHDRPSPVVSVVSVVVSVVSVVVSVVVVVVVVVVVD

Sequence (220 aa):
MTNPLQNRTTPEPDHDTNSISGGASWCKSIAPVGSNALASPAPGVAGADRHRGAPIRQDATEGGSHPDEGESHSCHSTDCTHATPPKSHVQQRERLRHEKKRMHQPSCRMNDDEYQLLARAAAACNMSIANYLARAALKAARNLDFTAAEIAGEREMLKELFDLRTALNRIGNNLNQVAAALNSDEPAPQARAVLAGVDRVSLRVDALVQRYLDGERSAA

Solvent-accessible surface area (backbone atoms only — not comparable to full-atom values): 14791 Å² total; per-residue (Å²): 139,81,85,89,84,84,92,89,80,90,84,85,83,80,85,87,82,88,80,93,70,94,66,83,79,80,78,78,82,83,70,56,94,92,62,87,74,79,85,75,78,83,90,84,79,85,81,80,92,77,93,75,85,86,88,79,88,81,92,83,90,78,93,73,88,74,76,86,73,76,74,85,72,82,65,88,52,92,88,43,96,81,52,73,78,82,74,80,78,76,78,77,76,81,82,68,55,76,94,73,48,85,83,78,77,87,86,81,87,72,58,71,68,60,46,51,52,44,45,51,53,10,53,77,67,78,40,55,50,73,57,36,52,55,51,51,54,56,50,41,67,70,41,42,72,60,48,50,49,53,56,47,50,54,53,51,53,54,47,50,52,54,53,48,53,54,51,51,53,53,35,52,54,35,45,52,51,27,52,54,24,56,77,65,80,40,86,45,82,42,49,65,58,29,53,60,41,51,55,55,48,52,56,50,50,54,53,49,52,52,55,50,56,54,49,57,65,75,75,111

Radius of gyration: 40.01 Å; Cα contacts (8 Å, |Δi|>4): 60; chains: 1; bounding box: 103×94×93 Å

pLDDT: mean 70.86, std 24.13, range [29.25, 98.06]